Protein AF-A0A9Q9A341-F1 (afdb_monomer)

Mean predicted aligned error: 8.92 Å

Foldseek 3Di:
DVVLVVVLVVLLVVLVVVLVVLVVLLVVLVVVLVVLVVLLVVLVVLLVVLVVVLVVLVVQLVVLVVQLVVLVVQLVVLVVVPPVSVVSNVVSVVSNVVSVVSNVVSVVVNVVSVVSNVVSVVSNVVSVVSVVVSVVSVVVSVVSNVVSVVVNVVSVVVVVVVVVVVVVVVVVVVVVVVVVVVVVVVVVVVVVVVVVVVVVVVVVVVVVVVVVVVVVVVD

pLDDT: mean 94.33, std 4.33, range [57.94, 97.94]

Radius of gyration: 54.92 Å; Cα contacts (8 Å, |Δi|>4): 105; chains: 1; bounding box: 102×35×174 Å

Structure (mmCIF, N/CA/C/O backbone):
data_AF-A0A9Q9A341-F1
#
_entry.id   AF-A0A9Q9A341-F1
#
loop_
_atom_site.group_PDB
_atom_site.id
_atom_site.type_symbol
_atom_site.label_atom_id
_atom_site.label_alt_id
_atom_site.label_comp_id
_atom_site.label_asym_id
_atom_site.label_entity_id
_atom_site.label_seq_id
_atom_site.pdbx_PDB_ins_code
_atom_site.Cartn_x
_atom_site.Cartn_y
_atom_site.Cartn_z
_atom_site.occupancy
_atom_site.B_iso_or_equiv
_atom_site.auth_seq_id
_atom_site.auth_comp_id
_atom_site.auth_asym_id
_atom_site.auth_atom_id
_atom_site.pdbx_PDB_model_num
ATOM 1 N N . MET A 1 1 ? 30.251 3.817 -29.193 1.00 67.56 1 MET A N 1
ATOM 2 C CA . MET A 1 1 ? 30.118 2.361 -28.940 1.00 67.56 1 MET A CA 1
ATOM 3 C C . MET A 1 1 ? 30.370 1.994 -27.485 1.00 67.56 1 MET A C 1
ATOM 5 O O . MET A 1 1 ? 29.411 1.615 -26.833 1.00 67.56 1 MET A O 1
ATOM 9 N N . ARG A 1 2 ? 31.585 2.172 -26.931 1.00 73.94 2 ARG A N 1
ATOM 10 C CA . ARG A 1 2 ? 31.829 1.919 -25.489 1.00 73.94 2 ARG A CA 1
ATOM 11 C C . ARG A 1 2 ? 30.865 2.675 -24.574 1.00 73.94 2 ARG A C 1
ATOM 13 O O . ARG A 1 2 ? 30.338 2.079 -23.649 1.00 73.94 2 ARG A O 1
ATOM 20 N N . GLU A 1 3 ? 30.605 3.941 -24.882 1.00 83.62 3 GLU A N 1
ATOM 21 C CA . GLU A 1 3 ? 29.664 4.768 -24.124 1.00 83.62 3 GLU A CA 1
ATOM 22 C C . GLU A 1 3 ? 28.230 4.225 -24.205 1.00 83.62 3 GLU A C 1
ATOM 24 O O . GLU A 1 3 ? 27.628 3.973 -23.175 1.00 83.62 3 GLU A O 1
ATOM 29 N N . ALA A 1 4 ? 27.725 3.908 -25.403 1.00 82.06 4 ALA A N 1
ATOM 30 C CA . ALA A 1 4 ? 26.388 3.330 -25.580 1.00 82.06 4 ALA A CA 1
ATOM 31 C C . ALA A 1 4 ? 26.211 1.979 -24.859 1.00 82.06 4 ALA A C 1
ATOM 33 O O . ALA A 1 4 ? 25.197 1.766 -24.198 1.00 82.06 4 ALA A O 1
ATOM 34 N N . ALA A 1 5 ? 27.209 1.092 -24.926 1.00 82.19 5 ALA A N 1
ATOM 35 C CA . ALA A 1 5 ? 27.194 -0.178 -24.199 1.00 82.19 5 ALA A CA 1
ATOM 36 C C . ALA A 1 5 ? 27.246 0.030 -22.673 1.00 82.19 5 ALA A C 1
ATOM 38 O O . ALA A 1 5 ? 26.547 -0.656 -21.930 1.00 82.19 5 ALA A O 1
ATOM 39 N N . GLN A 1 6 ? 28.030 1.003 -22.196 1.00 88.06 6 GLN A N 1
ATOM 40 C CA . GLN A 1 6 ? 28.065 1.385 -20.781 1.00 88.06 6 GLN A CA 1
ATOM 41 C C . GLN A 1 6 ? 26.729 1.975 -20.316 1.00 88.06 6 GLN A C 1
ATOM 43 O O . GLN A 1 6 ? 26.252 1.612 -19.243 1.00 88.06 6 GLN A O 1
ATOM 48 N N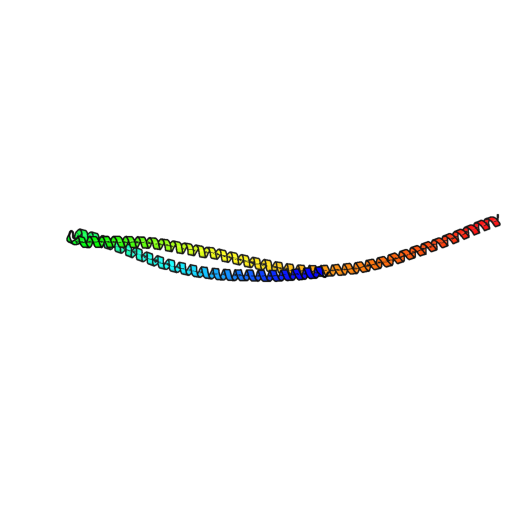 . THR A 1 7 ? 26.097 2.833 -21.120 1.00 91.38 7 THR A N 1
ATOM 49 C CA . THR A 1 7 ? 24.772 3.393 -20.829 1.00 91.38 7 THR A CA 1
ATOM 50 C C . THR A 1 7 ? 23.713 2.297 -20.772 1.00 91.38 7 THR A C 1
ATOM 52 O O . THR A 1 7 ? 22.931 2.265 -19.826 1.00 91.38 7 THR A O 1
ATOM 55 N N . ALA A 1 8 ? 23.709 1.364 -21.729 1.00 91.31 8 ALA A N 1
ATOM 56 C CA . ALA A 1 8 ? 22.780 0.236 -21.736 1.00 91.31 8 ALA A CA 1
ATOM 57 C C . ALA A 1 8 ? 22.963 -0.666 -20.506 1.00 91.31 8 ALA A C 1
ATOM 59 O O . ALA A 1 8 ? 21.988 -0.993 -19.833 1.00 91.31 8 ALA A O 1
ATOM 60 N N . ALA A 1 9 ? 24.207 -1.005 -20.154 1.00 89.19 9 ALA A N 1
ATOM 61 C CA . ALA A 1 9 ? 24.505 -1.776 -18.948 1.00 89.19 9 ALA A CA 1
ATOM 62 C C . ALA A 1 9 ? 24.079 -1.039 -17.664 1.00 89.19 9 ALA A C 1
ATOM 64 O O . ALA A 1 9 ? 23.539 -1.656 -16.746 1.00 89.19 9 ALA A O 1
ATOM 65 N N . GLY A 1 10 ? 24.280 0.282 -17.605 1.00 94.44 10 GLY A N 1
ATOM 66 C CA . GLY A 1 10 ? 23.814 1.121 -16.500 1.00 94.44 10 GLY A CA 1
ATOM 67 C C . GLY A 1 10 ? 22.288 1.147 -16.375 1.00 94.44 10 GLY A C 1
ATOM 68 O O . GLY A 1 10 ? 21.769 1.029 -15.269 1.00 94.44 10 GLY A O 1
ATOM 69 N N . LEU A 1 11 ? 21.569 1.236 -17.498 1.00 95.06 11 LEU A N 1
ATOM 70 C CA . LEU A 1 11 ? 20.105 1.182 -17.530 1.00 95.06 11 LEU A CA 1
ATOM 71 C C . LEU A 1 11 ? 19.569 -0.180 -17.086 1.00 95.06 11 LEU A C 1
ATOM 73 O O . LEU A 1 11 ? 18.627 -0.223 -16.304 1.00 95.06 11 LEU A O 1
ATOM 77 N N . ILE A 1 12 ? 20.172 -1.282 -17.541 1.00 94.00 12 ILE A N 1
ATOM 78 C CA . ILE A 1 12 ? 19.778 -2.633 -17.113 1.00 94.00 12 ILE A CA 1
ATOM 79 C C . ILE A 1 12 ? 19.947 -2.780 -15.600 1.00 94.00 12 ILE A C 1
ATOM 81 O O . ILE A 1 12 ? 19.018 -3.227 -14.933 1.00 94.00 12 ILE A O 1
ATOM 85 N N . ARG A 1 13 ? 21.074 -2.320 -15.043 1.00 95.69 13 ARG A N 1
ATOM 86 C CA . ARG A 1 13 ? 21.279 -2.322 -13.589 1.00 95.69 13 ARG A CA 1
ATOM 87 C C . ARG A 1 13 ? 20.219 -1.493 -12.864 1.00 95.69 13 ARG A C 1
ATOM 89 O O . ARG A 1 13 ? 19.635 -1.972 -11.904 1.00 95.69 13 ARG A O 1
ATOM 96 N N . ALA A 1 14 ? 19.919 -0.288 -13.346 1.00 96.12 14 ALA A N 1
ATOM 97 C CA . ALA A 1 14 ? 18.884 0.551 -12.742 1.00 96.12 14 ALA A CA 1
ATOM 98 C C . ALA A 1 14 ? 17.491 -0.110 -12.778 1.00 96.12 14 ALA A C 1
ATOM 100 O O . ALA A 1 14 ? 16.707 0.055 -11.847 1.00 96.12 14 ALA A O 1
ATOM 101 N N . ILE A 1 15 ? 17.184 -0.879 -13.829 1.00 95.75 15 ILE A N 1
ATOM 102 C CA . ILE A 1 15 ? 15.945 -1.665 -13.933 1.00 95.75 15 ILE A CA 1
ATOM 103 C C . ILE A 1 15 ? 15.936 -2.816 -12.913 1.00 95.75 15 ILE A C 1
ATOM 105 O O . ILE A 1 15 ? 14.905 -3.076 -12.297 1.00 95.75 15 ILE A O 1
ATOM 109 N N . GLU A 1 16 ? 17.060 -3.507 -12.716 1.00 94.50 16 GLU A N 1
ATOM 110 C CA . GLU A 1 16 ? 17.200 -4.563 -11.700 1.00 94.50 16 GLU A CA 1
ATOM 111 C C . GLU A 1 16 ? 17.071 -4.015 -10.271 1.00 94.50 16 GLU A C 1
ATOM 113 O O . GLU A 1 16 ? 16.356 -4.592 -9.447 1.00 94.50 16 GLU A O 1
ATOM 118 N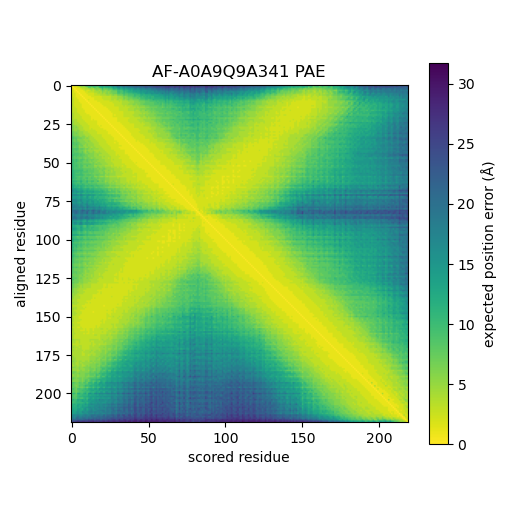 N . ASP A 1 17 ? 17.689 -2.866 -9.998 1.00 96.06 17 ASP A N 1
ATOM 119 C CA . ASP A 1 17 ? 17.570 -2.166 -8.718 1.00 96.06 17 ASP A CA 1
ATOM 120 C C . ASP A 1 17 ? 16.109 -1.751 -8.469 1.00 96.06 17 ASP A C 1
ATOM 122 O O . ASP A 1 17 ? 15.552 -2.023 -7.405 1.00 96.06 17 ASP A O 1
ATOM 126 N N . ALA A 1 18 ? 15.441 -1.177 -9.478 1.00 94.69 18 ALA A N 1
ATOM 127 C CA . ALA A 1 18 ? 14.032 -0.797 -9.389 1.00 94.69 18 ALA A CA 1
ATOM 128 C C . ALA A 1 18 ? 13.108 -2.004 -9.157 1.00 94.69 18 ALA A C 1
ATOM 130 O O . ALA A 1 18 ? 12.169 -1.911 -8.371 1.00 94.69 18 ALA A O 1
ATOM 131 N N . ARG A 1 19 ? 13.376 -3.149 -9.798 1.00 95.12 19 ARG A N 1
ATOM 132 C CA . ARG A 1 19 ? 12.640 -4.401 -9.545 1.00 95.12 19 ARG A CA 1
ATOM 133 C C . ARG A 1 19 ? 12.781 -4.853 -8.095 1.00 95.12 19 ARG A C 1
ATOM 135 O O . ARG A 1 19 ? 11.779 -5.156 -7.459 1.00 95.12 19 ARG A O 1
ATOM 142 N N . THR A 1 20 ? 14.004 -4.833 -7.572 1.00 95.62 20 THR A N 1
ATOM 143 C CA . THR A 1 20 ? 14.283 -5.208 -6.179 1.00 95.62 20 THR A CA 1
ATOM 144 C C . THR A 1 20 ? 13.542 -4.296 -5.197 1.00 95.62 20 THR A C 1
ATOM 146 O O . THR A 1 20 ? 12.963 -4.769 -4.219 1.00 95.62 20 THR A O 1
ATOM 149 N N . GLU A 1 21 ? 13.508 -2.991 -5.474 1.00 95.69 21 GLU A N 1
ATOM 150 C CA . GLU A 1 21 ? 12.786 -2.020 -4.647 1.00 95.69 21 GLU A CA 1
ATOM 151 C C . GLU A 1 21 ? 11.265 -2.245 -4.689 1.00 95.69 21 GLU A C 1
ATOM 153 O O . GLU A 1 21 ? 10.596 -2.189 -3.657 1.00 95.69 21 GLU A O 1
ATOM 158 N N . VAL A 1 22 ? 10.713 -2.565 -5.863 1.00 96.12 22 VAL A N 1
ATOM 159 C CA . VAL A 1 22 ? 9.287 -2.894 -6.033 1.00 96.12 22 VAL A CA 1
ATOM 160 C C . VAL A 1 22 ? 8.912 -4.161 -5.264 1.00 96.12 22 VAL A C 1
ATOM 162 O O . VAL A 1 22 ? 7.902 -4.164 -4.556 1.00 96.12 22 VAL A O 1
ATOM 165 N N . ASP A 1 23 ? 9.736 -5.208 -5.332 1.00 93.44 23 ASP A N 1
ATOM 166 C CA . ASP A 1 23 ? 9.519 -6.450 -4.582 1.00 93.44 23 ASP A CA 1
ATOM 167 C C . ASP A 1 23 ? 9.576 -6.203 -3.064 1.00 93.44 23 ASP A C 1
ATOM 169 O O . ASP A 1 23 ? 8.745 -6.705 -2.300 1.00 93.44 23 ASP A O 1
ATOM 173 N N . SER A 1 24 ? 10.518 -5.366 -2.617 1.00 95.62 24 SER A N 1
ATOM 174 C CA . SER A 1 24 ? 10.625 -4.928 -1.222 1.00 95.62 24 SER A CA 1
ATOM 175 C C . SER A 1 24 ? 9.374 -4.165 -0.766 1.00 95.62 24 SER A C 1
ATOM 177 O O . SER A 1 24 ? 8.808 -4.464 0.291 1.00 95.62 24 SER A O 1
ATOM 179 N N . ALA A 1 25 ? 8.882 -3.227 -1.580 1.00 93.38 25 ALA A N 1
ATOM 180 C CA . ALA A 1 25 ? 7.666 -2.469 -1.298 1.00 93.38 25 ALA A CA 1
ATOM 181 C C . ALA A 1 25 ? 6.429 -3.379 -1.200 1.00 93.38 25 ALA A C 1
ATOM 183 O O . ALA A 1 25 ? 5.641 -3.252 -0.257 1.0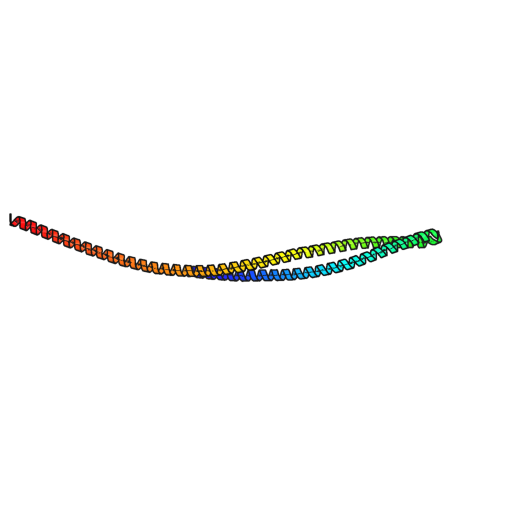0 93.38 25 ALA A O 1
ATOM 184 N N . ALA A 1 26 ? 6.290 -4.350 -2.108 1.00 93.12 26 ALA A N 1
ATOM 185 C CA . ALA A 1 26 ? 5.215 -5.339 -2.064 1.00 93.12 26 ALA A CA 1
ATOM 186 C C . ALA A 1 26 ? 5.281 -6.207 -0.791 1.00 93.12 26 ALA A C 1
ATOM 188 O O . ALA A 1 26 ? 4.261 -6.444 -0.137 1.00 93.12 26 ALA A O 1
ATOM 189 N N . ALA A 1 27 ? 6.482 -6.620 -0.374 1.00 94.31 27 ALA A N 1
ATOM 190 C CA . ALA A 1 27 ? 6.684 -7.359 0.871 1.00 94.31 27 ALA A CA 1
ATOM 191 C C . ALA A 1 27 ? 6.349 -6.520 2.120 1.00 94.31 27 ALA A C 1
ATOM 193 O O . ALA A 1 27 ? 5.773 -7.032 3.086 1.00 94.31 27 ALA A O 1
ATOM 194 N N . ILE A 1 28 ? 6.672 -5.222 2.122 1.00 94.56 28 ILE A N 1
ATOM 195 C CA . ILE A 1 28 ? 6.263 -4.292 3.186 1.00 94.56 28 ILE A CA 1
ATOM 196 C C . ILE A 1 28 ? 4.734 -4.202 3.258 1.00 94.56 28 ILE A C 1
ATOM 198 O O . ILE A 1 28 ? 4.182 -4.320 4.354 1.00 94.56 28 ILE A O 1
ATOM 202 N N . ALA A 1 29 ? 4.056 -4.057 2.118 1.00 93.19 29 ALA A N 1
ATOM 203 C CA . ALA A 1 29 ? 2.598 -3.980 2.053 1.00 93.19 29 ALA A CA 1
ATOM 204 C C . ALA A 1 29 ? 1.924 -5.263 2.577 1.00 93.19 29 ALA A C 1
ATOM 206 O O . ALA A 1 29 ? 0.985 -5.189 3.370 1.00 93.19 29 ALA A O 1
ATOM 207 N N . LEU A 1 30 ? 2.461 -6.440 2.239 1.00 92.12 30 LEU A N 1
ATOM 208 C CA . LEU A 1 30 ? 2.006 -7.729 2.779 1.00 92.12 30 LEU A CA 1
ATOM 209 C C . LEU A 1 30 ? 2.128 -7.805 4.306 1.00 92.12 30 LEU A C 1
ATOM 211 O O . LEU A 1 30 ? 1.191 -8.224 4.985 1.00 92.12 30 LEU A O 1
ATOM 215 N N . ARG A 1 31 ? 3.257 -7.362 4.873 1.00 94.44 31 ARG A N 1
ATOM 216 C CA . ARG A 1 31 ? 3.419 -7.303 6.337 1.00 94.44 31 ARG A CA 1
ATOM 217 C C . ARG A 1 31 ? 2.432 -6.330 6.981 1.00 94.44 31 ARG A C 1
ATOM 219 O O . ARG A 1 31 ? 1.884 -6.640 8.035 1.00 94.44 31 ARG A O 1
ATOM 226 N N . ALA A 1 32 ? 2.184 -5.182 6.348 1.00 91.19 32 ALA A N 1
ATOM 227 C CA . ALA A 1 32 ? 1.199 -4.214 6.823 1.00 91.19 32 ALA A CA 1
ATOM 228 C C . ALA A 1 32 ? -0.222 -4.802 6.834 1.00 91.19 32 ALA A C 1
ATOM 230 O O . ALA A 1 32 ? -0.939 -4.621 7.816 1.00 91.19 32 ALA A O 1
ATOM 231 N N . SER A 1 33 ? -0.598 -5.569 5.805 1.00 93.06 33 SER A N 1
ATOM 232 C CA . SER A 1 33 ? -1.864 -6.315 5.784 1.00 93.06 33 SER A CA 1
ATOM 233 C C . SER A 1 33 ? -1.938 -7.353 6.907 1.00 93.06 33 SER A C 1
ATOM 235 O O . SER A 1 33 ? -2.956 -7.428 7.590 1.00 93.06 33 SER A O 1
ATOM 237 N N . GLY A 1 34 ? -0.849 -8.079 7.187 1.00 93.56 34 GLY A N 1
ATOM 238 C CA . GLY A 1 34 ? -0.782 -8.983 8.341 1.00 93.56 34 GLY A CA 1
ATOM 239 C C . GLY A 1 34 ? -1.063 -8.268 9.669 1.00 93.56 34 GLY A C 1
ATOM 240 O O . GLY A 1 34 ?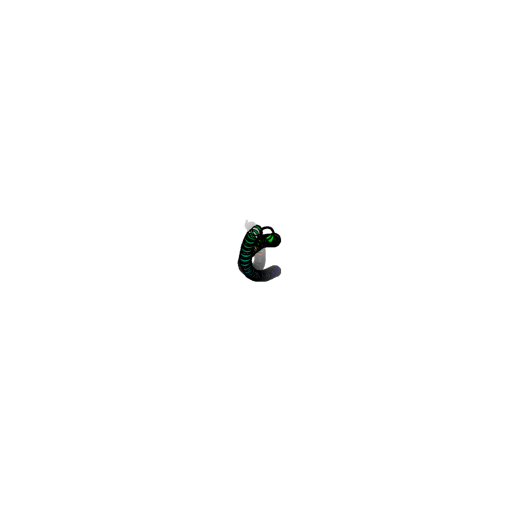 -1.930 -8.692 10.433 1.00 93.56 34 GLY A O 1
ATOM 241 N N . HIS A 1 35 ? -0.405 -7.130 9.914 1.00 92.94 35 HIS A N 1
ATOM 242 C CA . HIS A 1 35 ? -0.658 -6.316 11.109 1.00 92.94 35 HIS A CA 1
ATOM 243 C C . HIS A 1 35 ? -2.093 -5.765 11.165 1.00 92.94 35 HIS A C 1
ATOM 245 O O . HIS A 1 35 ? -2.683 -5.699 12.245 1.00 92.94 35 HIS A O 1
ATOM 251 N N . ALA A 1 36 ? -2.673 -5.384 10.022 1.00 93.19 36 ALA A N 1
ATOM 252 C CA . ALA A 1 36 ? -4.069 -4.961 9.949 1.00 93.19 36 ALA A CA 1
ATOM 253 C C . ALA A 1 36 ? -5.017 -6.111 10.330 1.00 93.19 36 ALA A C 1
ATOM 255 O O . ALA A 1 36 ? -5.916 -5.919 11.149 1.00 93.19 36 ALA A O 1
ATOM 256 N N . GLY A 1 37 ? -4.768 -7.325 9.834 1.00 92.81 37 GLY A N 1
ATOM 257 C CA . GLY A 1 37 ? -5.531 -8.513 10.213 1.00 92.81 37 GLY A CA 1
ATOM 258 C C . GLY A 1 37 ? -5.453 -8.813 11.714 1.00 92.81 37 GLY A C 1
ATOM 259 O O . GLY A 1 37 ? -6.460 -9.152 12.335 1.00 92.81 37 GLY A O 1
ATOM 260 N N . ASP A 1 38 ? -4.283 -8.649 12.333 1.00 94.62 38 ASP A N 1
ATOM 261 C CA . ASP A 1 38 ? -4.109 -8.820 13.782 1.00 94.62 38 ASP A CA 1
ATOM 262 C C . ASP A 1 38 ? -4.912 -7.783 14.583 1.00 94.62 38 ASP A C 1
ATOM 264 O O . ASP A 1 38 ? -5.573 -8.122 15.569 1.00 94.62 38 ASP A O 1
ATOM 268 N N . ALA A 1 39 ? -4.913 -6.529 14.128 1.00 93.00 39 ALA A N 1
ATOM 269 C CA . ALA A 1 39 ? -5.683 -5.451 14.739 1.00 93.00 39 ALA A CA 1
ATOM 270 C C . ALA A 1 39 ? -7.206 -5.638 14.585 1.00 93.00 39 ALA A C 1
ATOM 272 O O . ALA A 1 39 ? -7.949 -5.286 15.506 1.00 93.00 39 ALA A O 1
ATOM 273 N N . VAL A 1 40 ? -7.679 -6.234 13.482 1.00 94.31 40 VAL A N 1
ATOM 274 C CA . VAL A 1 40 ? -9.095 -6.621 13.327 1.00 94.31 40 VAL A CA 1
ATOM 275 C C . VAL A 1 40 ? -9.471 -7.672 14.366 1.00 94.31 40 VAL A C 1
ATOM 277 O O . VAL A 1 40 ? -10.418 -7.453 15.116 1.00 94.31 40 VAL A O 1
ATOM 280 N N . ARG A 1 41 ? -8.687 -8.749 14.508 1.00 94.94 41 ARG A N 1
ATOM 281 C CA . ARG A 1 41 ? -8.972 -9.802 15.503 1.00 94.94 41 ARG A CA 1
ATOM 282 C C . ARG A 1 41 ? -8.978 -9.266 16.935 1.00 94.94 41 ARG A C 1
ATOM 284 O O . ARG A 1 41 ? -9.839 -9.622 17.733 1.00 94.94 41 ARG A O 1
ATOM 291 N N . ALA A 1 42 ? -8.041 -8.377 17.267 1.00 95.25 42 ALA A N 1
ATOM 292 C CA . ALA A 1 42 ? -8.026 -7.713 18.571 1.00 95.25 42 ALA A CA 1
ATOM 293 C C . ALA A 1 42 ? -9.267 -6.825 18.787 1.00 95.25 42 ALA A C 1
ATOM 295 O O . ALA A 1 42 ? -9.814 -6.778 19.889 1.00 95.25 42 ALA A O 1
ATOM 296 N N . SER A 1 43 ? -9.727 -6.146 17.734 1.00 95.62 43 SER A N 1
ATOM 297 C CA . SER A 1 43 ? -10.938 -5.323 17.763 1.00 95.62 43 SER A CA 1
ATOM 298 C C . SER A 1 43 ? -12.196 -6.175 17.959 1.00 95.62 43 SER A C 1
ATOM 300 O O . SER A 1 43 ? -13.045 -5.825 18.774 1.00 95.62 43 SER A O 1
ATOM 302 N N . GLU A 1 44 ? -12.306 -7.318 17.284 1.00 93.12 44 GLU A N 1
ATOM 303 C CA . GLU A 1 44 ? -13.413 -8.268 17.462 1.00 93.12 44 GLU A CA 1
ATOM 304 C C . GLU A 1 44 ? -13.492 -8.778 18.907 1.00 93.12 44 GLU A C 1
ATOM 306 O O . GLU A 1 44 ? -14.540 -8.660 19.539 1.00 93.12 44 GLU A O 1
ATOM 311 N N . LEU A 1 45 ? -12.365 -9.211 19.483 1.00 95.50 45 LEU A N 1
ATOM 312 C CA . LEU A 1 45 ? -12.297 -9.622 20.892 1.00 95.50 45 LEU A CA 1
ATOM 313 C C . LEU A 1 45 ? -12.723 -8.501 21.853 1.00 95.50 45 LEU A C 1
ATOM 315 O O . LEU A 1 45 ? -13.430 -8.742 22.833 1.00 95.50 45 LEU A O 1
ATOM 319 N N . LEU A 1 46 ? -12.315 -7.258 21.579 1.00 95.81 46 LEU A N 1
ATOM 320 C CA . LEU A 1 46 ? -12.734 -6.104 22.374 1.00 95.81 46 LEU A CA 1
ATOM 321 C C . LEU A 1 46 ? -14.243 -5.841 22.244 1.00 95.81 46 LEU A C 1
ATOM 323 O O . LEU A 1 46 ? -14.879 -5.476 23.235 1.00 95.81 46 LEU A O 1
ATOM 327 N N . SER A 1 47 ? -14.815 -6.038 21.052 1.00 95.00 47 SER A N 1
ATOM 328 C CA . SER A 1 47 ? -16.261 -5.961 20.805 1.00 95.00 47 SER A CA 1
ATOM 329 C C . SER A 1 47 ? -17.019 -6.965 21.677 1.00 95.00 47 SER A C 1
ATOM 331 O O . SER A 1 47 ? -17.949 -6.585 22.392 1.00 95.00 47 SER A O 1
ATOM 333 N N . ASP A 1 48 ? -16.561 -8.219 21.699 1.00 95.12 48 ASP A N 1
ATOM 334 C CA . ASP A 1 48 ? -17.174 -9.299 22.477 1.00 95.12 48 ASP A CA 1
ATOM 335 C C . ASP A 1 48 ? -17.111 -9.012 23.983 1.00 95.12 48 ASP A C 1
ATOM 337 O O . ASP A 1 48 ? -18.102 -9.145 24.710 1.00 95.12 48 ASP A O 1
ATOM 341 N N . HIS A 1 49 ? -15.957 -8.545 24.471 1.00 96.12 49 HIS A N 1
ATOM 342 C CA . HIS A 1 49 ? -15.800 -8.128 25.864 1.00 96.12 49 HIS A CA 1
ATOM 343 C C . HIS A 1 49 ? -16.709 -6.951 26.223 1.00 96.12 49 HIS A C 1
ATOM 345 O O . HIS A 1 49 ? -17.342 -6.967 27.281 1.00 96.12 49 HIS A O 1
ATOM 351 N N . ALA A 1 50 ? -16.823 -5.952 25.346 1.00 96.25 50 ALA A N 1
ATOM 352 C CA . ALA A 1 50 ? -17.718 -4.820 25.549 1.00 96.25 50 ALA A CA 1
ATOM 353 C C . ALA A 1 50 ? -19.186 -5.269 25.643 1.00 96.25 50 ALA A C 1
ATOM 355 O O . ALA A 1 50 ? -19.907 -4.809 26.527 1.00 96.25 50 ALA A O 1
ATOM 356 N N . GLN A 1 51 ? -19.615 -6.208 24.796 1.00 94.50 51 GLN A N 1
ATOM 357 C CA . GLN A 1 51 ? -20.967 -6.770 24.832 1.00 94.50 51 GLN A CA 1
ATOM 358 C C . GLN A 1 51 ? -21.227 -7.589 26.109 1.00 94.50 51 GLN A C 1
ATOM 360 O O . GLN A 1 51 ? -22.303 -7.499 26.708 1.00 94.50 51 GLN A O 1
ATOM 365 N N . SER A 1 52 ? -20.230 -8.336 26.593 1.00 96.56 52 SER A N 1
ATOM 366 C CA . SER A 1 52 ? -20.324 -9.020 27.888 1.00 96.56 52 SER A CA 1
ATOM 367 C C . SER A 1 52 ? -20.466 -8.032 29.050 1.00 96.56 52 SER A C 1
ATOM 369 O O . SER A 1 52 ? -21.244 -8.285 29.972 1.00 96.56 52 SER A O 1
ATOM 371 N N . ILE A 1 53 ? -19.737 -6.911 29.027 1.00 96.62 53 ILE A N 1
ATOM 372 C CA . ILE A 1 53 ? -19.859 -5.867 30.053 1.00 96.62 53 ILE A CA 1
ATOM 373 C C . ILE A 1 53 ? -21.247 -5.223 29.992 1.00 96.62 53 ILE A C 1
ATOM 375 O O . ILE A 1 53 ? -21.864 -5.020 31.033 1.00 96.62 53 ILE A O 1
ATOM 379 N N . GLU A 1 54 ? -21.774 -4.952 28.799 1.00 96.06 54 GLU A N 1
ATOM 380 C CA . GLU A 1 54 ? -23.113 -4.384 28.614 1.00 96.06 54 GLU A CA 1
ATOM 381 C C . GLU A 1 54 ? -24.211 -5.255 29.252 1.00 96.06 54 GLU A C 1
ATOM 383 O O . GLU A 1 54 ? -25.076 -4.741 29.965 1.00 96.06 54 GLU A O 1
ATOM 388 N N . SER A 1 55 ? -24.119 -6.582 29.103 1.00 95.62 55 SER A N 1
ATOM 389 C CA . SER A 1 55 ? -25.012 -7.538 29.779 1.00 95.62 55 SER A CA 1
ATOM 390 C C . SER A 1 55 ? -24.939 -7.430 31.312 1.00 9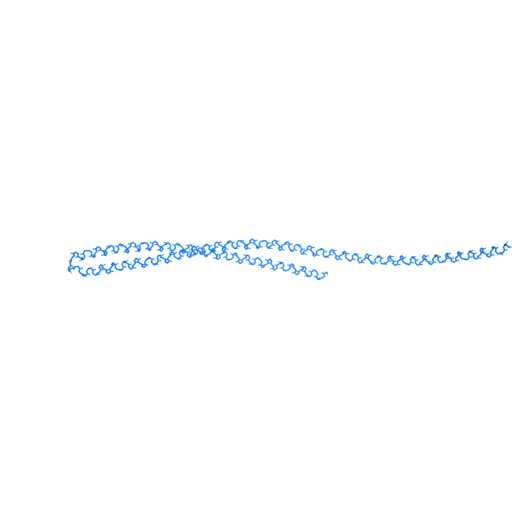5.62 55 SER A C 1
ATOM 392 O O . SER A 1 55 ? -25.966 -7.373 31.996 1.00 95.62 55 SER A O 1
ATOM 394 N N . ILE A 1 56 ? -23.725 -7.316 31.864 1.00 97.12 56 ILE A N 1
ATOM 395 C CA . ILE A 1 56 ? -23.502 -7.149 33.310 1.00 97.12 56 ILE A CA 1
ATOM 396 C C . ILE A 1 56 ? -24.083 -5.819 33.803 1.00 97.12 56 ILE A C 1
ATOM 398 O O . ILE A 1 56 ? -24.741 -5.785 34.844 1.00 97.12 56 ILE A O 1
ATOM 402 N N . LEU A 1 57 ? -23.890 -4.727 33.061 1.00 97.31 57 LEU A N 1
ATOM 403 C CA . LEU A 1 57 ? -24.460 -3.421 33.403 1.00 97.31 57 LEU A CA 1
ATOM 404 C C . LEU A 1 57 ? -25.992 -3.464 33.404 1.00 97.31 57 LEU A C 1
ATOM 406 O O . LEU A 1 57 ? -26.614 -2.903 34.305 1.00 97.31 57 LEU A O 1
ATOM 410 N N . GLY A 1 58 ? -26.605 -4.186 32.461 1.00 95.75 58 GLY A N 1
ATOM 411 C CA . GLY A 1 58 ? -28.049 -4.433 32.452 1.00 95.75 58 GLY A CA 1
ATOM 412 C C . GLY A 1 58 ? -28.539 -5.110 33.737 1.00 95.75 58 GLY A C 1
ATOM 413 O O . GLY A 1 58 ? -29.515 -4.659 34.344 1.00 95.75 58 GLY A O 1
ATOM 414 N N . LEU A 1 59 ? -27.822 -6.136 34.207 1.00 97.75 59 LEU A N 1
ATOM 415 C CA . LEU A 1 59 ? -28.118 -6.810 35.474 1.00 97.75 59 LEU A CA 1
ATOM 416 C C . LEU A 1 59 ? -27.949 -5.873 36.680 1.00 97.75 59 LEU A C 1
ATOM 418 O O . LEU A 1 59 ? -28.830 -5.816 37.538 1.00 97.75 59 LEU A O 1
ATOM 422 N N . ILE A 1 60 ? -26.856 -5.108 36.745 1.00 97.56 60 ILE A N 1
ATOM 423 C CA . ILE A 1 60 ? -26.613 -4.144 37.832 1.00 97.56 60 ILE A CA 1
ATOM 424 C C . ILE A 1 60 ? -27.727 -3.094 37.871 1.00 97.56 60 ILE A C 1
ATOM 426 O O . ILE A 1 60 ? -28.238 -2.773 38.946 1.00 97.56 60 ILE A O 1
ATOM 430 N N . ARG A 1 61 ? -28.161 -2.601 36.706 1.00 96.31 61 ARG A N 1
ATOM 431 C CA . ARG A 1 61 ? -29.263 -1.640 36.597 1.00 96.31 61 ARG A CA 1
ATOM 432 C C . ARG A 1 61 ? -30.576 -2.228 37.113 1.00 96.31 61 ARG A C 1
ATOM 434 O O . ARG A 1 61 ? -31.295 -1.549 37.846 1.00 96.31 61 ARG A O 1
ATOM 441 N N . ALA A 1 62 ? -30.864 -3.491 36.793 1.00 97.06 62 ALA A N 1
ATOM 442 C CA . ALA A 1 62 ? -32.027 -4.203 37.321 1.00 97.06 62 ALA A CA 1
ATOM 443 C C . ALA A 1 62 ? -31.958 -4.364 38.852 1.00 97.06 62 ALA A C 1
ATOM 445 O O . ALA A 1 62 ? -32.936 -4.068 39.542 1.00 97.06 62 ALA A O 1
ATOM 446 N N . ILE A 1 63 ? -30.794 -4.740 39.397 1.00 97.62 63 ILE A N 1
ATOM 447 C CA . ILE A 1 63 ? -30.566 -4.862 40.847 1.00 97.62 63 ILE A CA 1
ATOM 448 C C . ILE A 1 63 ? -30.744 -3.508 41.545 1.00 97.62 63 ILE A C 1
ATOM 450 O O . ILE A 1 63 ? -31.412 -3.433 42.578 1.00 97.62 63 ILE A O 1
ATOM 454 N N . ALA A 1 64 ? -30.195 -2.427 40.986 1.00 97.56 64 ALA A N 1
ATOM 455 C CA . ALA A 1 64 ? -30.354 -1.077 41.520 1.00 97.56 64 ALA A CA 1
ATOM 456 C C . ALA A 1 64 ? -31.831 -0.646 41.516 1.00 97.56 64 ALA A C 1
ATOM 458 O O . ALA A 1 64 ? -32.329 -0.142 42.523 1.00 97.56 64 ALA A O 1
ATOM 459 N N . GLY A 1 65 ? -32.563 -0.919 40.431 1.00 97.19 65 GLY A N 1
ATOM 460 C CA . GLY A 1 65 ? -34.004 -0.672 40.345 1.00 97.19 65 GLY A CA 1
ATOM 461 C C . GLY A 1 65 ? -34.804 -1.442 41.402 1.00 97.19 65 GLY A C 1
ATOM 462 O O . GLY A 1 65 ? -35.633 -0.855 42.100 1.00 97.19 65 GLY A O 1
ATOM 463 N N . GLN A 1 66 ? -34.515 -2.732 41.581 1.00 97.94 66 GLN A N 1
ATOM 464 C CA . GLN A 1 66 ? -35.166 -3.570 42.590 1.00 97.94 66 GLN A CA 1
ATOM 465 C C . GLN A 1 66 ? -34.827 -3.121 44.018 1.00 97.94 66 GLN A C 1
ATOM 467 O O . GLN A 1 66 ? -35.710 -3.059 44.872 1.00 97.94 66 GLN A O 1
ATOM 472 N N . THR A 1 67 ? -33.574 -2.742 44.272 1.00 97.56 67 THR A N 1
ATOM 473 C CA . THR A 1 67 ? -33.119 -2.210 45.566 1.00 97.56 67 THR A CA 1
ATOM 474 C C . THR A 1 67 ? -33.810 -0.887 45.888 1.00 97.56 67 THR A C 1
ATOM 476 O O . THR A 1 67 ? -34.273 -0.690 47.008 1.00 97.56 67 THR A O 1
ATOM 479 N N . ASN A 1 68 ? -33.958 -0.003 44.899 1.00 96.00 68 ASN A N 1
ATOM 480 C CA . ASN A 1 68 ? -34.687 1.256 45.045 1.00 96.00 68 ASN A CA 1
ATOM 481 C C . ASN A 1 68 ? -36.175 1.020 45.368 1.00 96.00 68 ASN A C 1
ATOM 483 O O . ASN A 1 68 ? -36.742 1.726 46.201 1.00 96.00 68 ASN A O 1
ATOM 487 N N . LEU A 1 69 ? -36.799 0.006 44.757 1.00 97.00 69 LEU A N 1
ATOM 488 C CA . LEU A 1 69 ? -38.186 -0.381 45.039 1.00 97.00 69 LEU A CA 1
ATOM 489 C C . LEU A 1 69 ? -38.327 -0.973 46.454 1.00 97.00 69 LEU A C 1
ATOM 491 O O . LEU A 1 69 ? -39.216 -0.577 47.204 1.00 97.00 69 LEU A O 1
ATOM 495 N N . LEU A 1 70 ? -37.410 -1.855 46.864 1.00 96.88 70 LEU A N 1
ATOM 496 C CA . LEU A 1 70 ? -37.360 -2.397 48.227 1.00 96.88 70 LEU A CA 1
ATOM 497 C C . LEU A 1 70 ? -37.178 -1.292 49.275 1.00 96.88 70 LEU A C 1
ATOM 499 O O . LEU A 1 70 ? -37.888 -1.276 50.280 1.00 96.88 70 LEU A O 1
ATOM 503 N N . ALA A 1 71 ? -36.274 -0.346 49.020 1.00 97.19 71 ALA A N 1
ATOM 504 C CA . ALA A 1 71 ? -36.042 0.803 49.883 1.00 97.19 71 ALA A CA 1
ATOM 505 C C . ALA A 1 71 ? -37.290 1.685 49.999 1.00 97.19 71 ALA A C 1
ATOM 507 O O . ALA A 1 71 ? -37.654 2.088 51.099 1.00 97.19 71 ALA A O 1
ATOM 508 N N . LEU A 1 72 ? -37.996 1.921 48.889 1.00 94.69 72 LEU A N 1
ATOM 509 C CA . LEU A 1 72 ? -39.262 2.651 48.890 1.00 94.69 72 LEU A CA 1
ATOM 510 C C . LEU A 1 72 ? -40.325 1.954 49.753 1.00 94.69 72 LEU A C 1
ATOM 512 O O . LEU A 1 72 ? -40.965 2.613 50.571 1.00 94.69 72 LEU A O 1
ATOM 516 N N . ASN A 1 73 ? -40.482 0.635 49.612 1.00 96.12 73 ASN A N 1
ATOM 517 C CA . ASN A 1 73 ? -41.407 -0.142 50.442 1.00 96.12 73 ASN A CA 1
ATOM 518 C C . ASN A 1 73 ? -41.032 -0.058 51.930 1.00 96.12 73 ASN A C 1
ATOM 520 O O . ASN A 1 73 ? -41.906 0.130 52.774 1.00 96.12 73 ASN A O 1
ATOM 524 N N . ALA A 1 74 ? -39.737 -0.124 52.254 1.00 95.50 74 ALA A N 1
ATOM 525 C CA . ALA A 1 74 ? -39.250 0.039 53.621 1.00 95.50 74 ALA A CA 1
ATOM 526 C C . ALA A 1 74 ? -39.519 1.449 54.174 1.00 95.50 74 ALA A C 1
ATOM 528 O O . ALA A 1 74 ? -39.901 1.582 55.334 1.00 95.50 74 ALA A O 1
ATOM 529 N N . THR A 1 75 ? -39.387 2.503 53.358 1.00 94.25 75 THR A N 1
ATOM 530 C CA . THR A 1 75 ? -39.758 3.873 53.750 1.00 94.25 75 THR A CA 1
ATOM 531 C C . THR A 1 75 ? -41.252 3.982 54.068 1.00 94.25 75 THR A C 1
ATOM 533 O O . THR A 1 75 ? -41.617 4.630 55.048 1.00 94.25 75 THR A O 1
ATOM 536 N N . ILE A 1 76 ? -42.116 3.338 53.272 1.00 93.12 76 ILE A N 1
ATOM 537 C CA . ILE A 1 76 ? -43.570 3.313 53.502 1.00 93.12 76 ILE A CA 1
ATOM 538 C C . ILE A 1 76 ? -43.890 2.611 54.828 1.00 93.12 76 ILE A C 1
ATOM 540 O O . ILE A 1 76 ? -44.639 3.152 55.642 1.00 93.12 76 ILE A O 1
ATOM 544 N N . GLU A 1 77 ? -43.294 1.446 55.080 1.00 95.69 77 GLU A N 1
ATOM 545 C CA . GLU A 1 77 ? -43.561 0.688 56.307 1.00 95.69 77 GLU A CA 1
ATOM 546 C C . GLU A 1 77 ? -42.991 1.390 57.553 1.00 95.69 77 GLU A C 1
ATOM 548 O O . GLU A 1 77 ? -43.637 1.432 58.599 1.00 95.69 77 GLU A O 1
ATOM 553 N N . ALA A 1 78 ? -41.830 2.041 57.430 1.00 95.00 78 ALA A N 1
ATOM 554 C CA . ALA A 1 78 ? -41.260 2.863 58.494 1.00 95.00 78 ALA A CA 1
ATOM 555 C C . ALA A 1 78 ? -42.160 4.059 58.849 1.00 95.00 78 ALA A C 1
ATOM 557 O O . ALA A 1 78 ? -42.337 4.360 60.029 1.00 95.00 78 ALA A O 1
ATOM 558 N N . ALA A 1 79 ? -42.775 4.708 57.853 1.00 92.50 79 ALA A N 1
ATOM 559 C CA . ALA A 1 79 ? -43.758 5.766 58.090 1.00 92.50 79 ALA A CA 1
ATOM 560 C C . ALA A 1 79 ? -45.017 5.227 58.791 1.00 92.50 79 ALA A C 1
ATOM 562 O O . ALA A 1 79 ? -45.575 5.888 59.668 1.00 92.50 79 ALA A O 1
ATOM 563 N N . ARG A 1 80 ? -45.438 4.004 58.451 1.00 94.06 80 ARG A N 1
ATOM 564 C CA . ARG A 1 80 ? -46.594 3.331 59.057 1.00 94.06 80 ARG A CA 1
ATOM 565 C C . ARG A 1 80 ? -46.375 2.972 60.530 1.00 94.06 80 ARG A C 1
ATOM 567 O O . ARG A 1 80 ? -47.320 3.029 61.311 1.00 94.06 80 ARG A O 1
ATOM 574 N N . ALA A 1 81 ? -45.139 2.655 60.914 1.00 93.75 81 ALA A N 1
ATOM 575 C CA . ALA A 1 81 ? -44.746 2.383 62.298 1.00 93.75 81 ALA A CA 1
ATOM 576 C C . ALA A 1 81 ? -44.636 3.646 63.184 1.00 93.75 81 ALA A C 1
ATOM 578 O O . ALA A 1 81 ? -44.393 3.531 64.388 1.00 93.75 81 ALA A O 1
ATOM 579 N N . GLY A 1 82 ? -44.809 4.850 62.621 1.00 91.50 82 GLY A N 1
ATOM 580 C CA . GLY A 1 82 ? -44.765 6.110 63.365 1.00 91.50 82 GLY A CA 1
ATOM 581 C C . GLY A 1 82 ? -43.405 6.362 64.025 1.00 91.50 82 GLY A C 1
ATOM 582 O O . GLY A 1 82 ? -42.355 6.184 63.407 1.00 91.50 82 GLY A O 1
ATOM 583 N N . ASP A 1 83 ? -43.403 6.765 65.299 1.00 91.38 83 ASP A N 1
ATOM 584 C CA . ASP A 1 83 ? -42.165 7.096 66.022 1.00 91.38 83 ASP A CA 1
ATOM 585 C C . ASP A 1 83 ? -41.211 5.903 66.189 1.00 91.38 83 ASP A C 1
ATOM 587 O O . ASP A 1 83 ? -39.993 6.088 66.171 1.00 91.38 83 ASP A O 1
ATOM 591 N N . ALA A 1 84 ? -41.735 4.674 66.264 1.00 89.75 84 ALA A N 1
ATOM 592 C CA . ALA A 1 84 ? -40.918 3.462 66.352 1.00 89.75 84 ALA A CA 1
ATOM 593 C C . ALA A 1 84 ? -40.131 3.175 65.056 1.00 89.75 84 ALA A C 1
ATOM 595 O O . ALA A 1 84 ? -39.105 2.497 65.090 1.00 89.75 84 ALA A O 1
ATOM 596 N N . GLY A 1 85 ? -40.582 3.711 63.914 1.00 92.69 85 GLY A N 1
ATOM 597 C CA . GLY A 1 85 ? -39.978 3.503 62.596 1.00 92.69 85 GLY A CA 1
ATOM 598 C C . GLY A 1 85 ? -38.907 4.523 62.200 1.00 92.69 85 GLY A C 1
ATOM 599 O O . GLY A 1 85 ? -38.273 4.354 61.160 1.00 92.69 85 GLY A O 1
ATOM 600 N N . ARG A 1 86 ? -38.656 5.570 63.002 1.00 91.38 86 ARG A N 1
ATOM 601 C CA . ARG A 1 86 ? -37.754 6.683 62.632 1.00 91.38 86 ARG A CA 1
ATOM 602 C C . ARG A 1 86 ? -36.344 6.240 62.228 1.00 91.38 86 ARG A C 1
ATOM 604 O O . ARG A 1 86 ? -35.829 6.720 61.223 1.00 91.38 86 ARG A O 1
ATOM 611 N N . GLY A 1 87 ? -35.735 5.313 62.971 1.00 92.31 87 GLY A N 1
ATOM 612 C CA . GLY A 1 87 ? -34.408 4.779 62.634 1.00 92.31 87 GLY A CA 1
ATOM 613 C C . GLY A 1 87 ? -34.407 3.990 61.320 1.00 92.31 87 GLY A C 1
ATOM 614 O O . GLY A 1 87 ? -33.522 4.171 60.485 1.00 92.31 87 GLY A O 1
ATOM 615 N N . PHE A 1 88 ? -35.448 3.184 61.091 1.00 94.00 88 PHE A N 1
ATOM 616 C CA . PHE A 1 88 ? -35.638 2.439 59.843 1.00 94.00 88 PHE A CA 1
ATOM 617 C C . PHE A 1 88 ? -35.873 3.359 58.640 1.00 94.00 88 PHE A C 1
ATOM 619 O O . PHE A 1 88 ? -35.362 3.082 57.558 1.00 94.00 88 PHE A O 1
ATOM 626 N N . ALA A 1 89 ? -36.589 4.472 58.823 1.00 94.44 89 ALA A N 1
ATOM 627 C CA . ALA A 1 89 ? -36.837 5.445 57.763 1.00 94.44 89 ALA A CA 1
ATOM 628 C C . ALA A 1 89 ? -35.535 6.072 57.236 1.00 94.44 89 ALA A C 1
ATOM 630 O O . ALA A 1 89 ? -35.382 6.229 56.024 1.00 94.44 89 ALA A O 1
ATOM 631 N N . VAL A 1 90 ? -34.581 6.381 58.126 1.00 95.38 90 VAL A N 1
ATOM 632 C CA . VAL A 1 90 ? -33.263 6.919 57.742 1.00 95.38 90 VAL A CA 1
ATOM 633 C C . VAL A 1 90 ? -32.480 5.895 56.924 1.00 95.38 90 VAL A C 1
ATOM 635 O O . VAL A 1 90 ? -31.989 6.223 55.846 1.00 95.38 90 VAL A O 1
ATOM 638 N N . VAL A 1 91 ? -32.421 4.642 57.386 1.00 96.62 91 VAL A N 1
ATOM 639 C CA . VAL A 1 91 ? -31.728 3.565 56.661 1.00 96.62 91 VAL A CA 1
ATOM 640 C C . VAL A 1 91 ? -32.363 3.329 55.291 1.00 96.62 91 VAL A C 1
ATOM 642 O O . VAL A 1 91 ? -31.652 3.243 54.295 1.00 96.62 91 VAL A O 1
ATOM 645 N N . ALA A 1 92 ? -33.695 3.279 55.208 1.00 96.88 92 ALA A N 1
ATOM 646 C CA . ALA A 1 92 ? -34.401 3.098 53.943 1.00 96.88 92 ALA A CA 1
ATOM 647 C C . ALA A 1 92 ? -34.093 4.227 52.943 1.00 96.88 92 ALA A C 1
ATOM 649 O O . ALA A 1 92 ? -33.855 3.961 51.765 1.00 96.88 92 ALA A O 1
ATOM 650 N N . GLN A 1 93 ? -34.030 5.479 53.406 1.00 95.88 93 GLN A N 1
ATOM 651 C CA . GLN A 1 93 ? -33.682 6.615 52.553 1.00 95.88 93 GLN A CA 1
ATOM 652 C C . GLN A 1 93 ? -32.222 6.561 52.075 1.00 95.88 93 GLN A C 1
ATOM 654 O O . GLN A 1 93 ? -31.955 6.868 50.911 1.00 95.88 93 GLN A O 1
ATOM 659 N N . GLU A 1 94 ? -31.294 6.123 52.927 1.00 97.38 94 GLU A N 1
ATOM 660 C CA . GLU A 1 94 ? -29.888 5.940 52.552 1.00 97.38 94 GLU A CA 1
ATOM 661 C C . GLU A 1 94 ? -29.740 4.840 51.490 1.00 97.38 94 GLU A C 1
ATOM 663 O O . GLU A 1 94 ? -29.132 5.065 50.445 1.00 97.38 94 GLU A O 1
ATOM 668 N N . VAL A 1 95 ? -30.401 3.689 51.675 1.00 97.75 95 VAL A N 1
ATOM 669 C CA . VAL A 1 95 ? -30.424 2.600 50.678 1.00 97.75 95 VAL A CA 1
ATOM 670 C C . VAL A 1 95 ? -31.012 3.086 49.351 1.00 97.75 95 VAL A C 1
ATOM 672 O O . VAL A 1 95 ? -30.468 2.792 48.285 1.00 97.75 95 VAL A O 1
ATOM 675 N N . LYS A 1 96 ? -32.092 3.876 49.395 1.00 96.56 96 LYS A N 1
ATOM 676 C CA . LYS A 1 96 ? -32.691 4.488 48.203 1.00 96.56 96 LYS A CA 1
ATOM 677 C C . LYS A 1 96 ? -31.705 5.423 47.492 1.00 96.56 96 LYS A C 1
ATOM 679 O O . LYS A 1 96 ? -31.608 5.407 46.265 1.00 96.56 96 LYS A O 1
ATOM 684 N N . SER A 1 97 ? -30.969 6.242 48.242 1.00 97.56 97 SER A N 1
ATOM 685 C CA . SER A 1 97 ? -29.944 7.141 47.700 1.00 97.56 97 SER A CA 1
ATOM 686 C C . SER A 1 97 ? -28.820 6.359 47.013 1.00 97.56 97 SER A C 1
ATOM 688 O O . SER A 1 97 ? -28.509 6.639 45.851 1.00 97.56 97 SER A O 1
ATOM 690 N N . LEU A 1 98 ? -28.287 5.328 47.681 1.00 97.44 98 LEU A N 1
ATOM 691 C CA . LEU A 1 98 ? -27.254 4.442 47.138 1.00 97.44 98 LEU A CA 1
ATOM 692 C C . LEU A 1 98 ? -27.724 3.761 45.852 1.00 97.44 98 LEU A C 1
ATOM 694 O O . LEU A 1 98 ? -27.021 3.822 44.851 1.00 97.44 98 LEU A O 1
ATOM 698 N N . ALA A 1 99 ? -28.936 3.202 45.830 1.00 97.62 99 ALA A N 1
ATOM 699 C CA . ALA A 1 99 ? -29.488 2.567 44.634 1.00 97.62 99 ALA A CA 1
ATOM 700 C C . ALA A 1 99 ? -29.563 3.536 43.436 1.00 97.62 99 ALA A C 1
ATOM 702 O O . ALA A 1 99 ? -29.195 3.179 42.316 1.00 97.62 99 ALA A O 1
ATOM 703 N N . ASN A 1 100 ? -29.963 4.792 43.669 1.00 96.75 100 ASN A N 1
ATOM 704 C CA . ASN A 1 100 ? -29.980 5.824 42.628 1.00 96.75 100 ASN A CA 1
ATOM 705 C C . ASN A 1 100 ? -28.572 6.275 42.201 1.00 96.75 100 ASN A C 1
ATOM 707 O O . ASN A 1 100 ? -28.377 6.673 41.052 1.00 96.75 100 ASN A O 1
ATOM 711 N N . GLN A 1 101 ? -27.584 6.264 43.100 1.00 97.75 101 GLN A N 1
ATOM 712 C CA . GLN A 1 101 ? -26.183 6.497 42.729 1.00 97.75 101 GLN A CA 1
ATOM 713 C C . GLN A 1 101 ? -25.629 5.336 41.897 1.00 97.75 101 GLN A C 1
ATOM 715 O O . GLN A 1 101 ? -25.020 5.584 40.861 1.00 97.75 101 GLN A O 1
ATOM 720 N N . THR A 1 102 ? -25.906 4.086 42.280 1.00 97.44 102 THR A N 1
ATOM 721 C CA . THR A 1 102 ? -25.510 2.893 41.520 1.00 97.44 102 THR A CA 1
ATOM 722 C C . THR A 1 102 ? -26.103 2.906 40.116 1.00 97.44 102 THR A C 1
ATOM 724 O O . THR A 1 102 ? -25.373 2.675 39.156 1.00 97.44 102 THR A O 1
ATOM 727 N N . ALA A 1 103 ? -27.392 3.230 39.966 1.00 96.56 103 ALA A N 1
ATOM 728 C CA . ALA A 1 103 ? -28.029 3.330 38.652 1.00 96.56 103 ALA A CA 1
ATOM 729 C C . ALA A 1 103 ? -27.348 4.383 37.759 1.00 96.56 103 ALA A C 1
ATOM 731 O O . ALA A 1 103 ? -27.015 4.088 36.616 1.00 96.56 103 ALA A O 1
ATOM 732 N N . ARG A 1 104 ? -27.061 5.574 38.303 1.00 97.06 104 ARG A N 1
ATOM 733 C CA . ARG A 1 104 ? -26.355 6.641 37.572 1.00 97.06 104 ARG A CA 1
ATOM 734 C C . ARG A 1 104 ? -24.938 6.238 37.169 1.00 97.06 104 ARG A C 1
ATOM 736 O O . ARG A 1 104 ? -24.578 6.387 36.010 1.00 97.06 104 ARG A O 1
ATOM 743 N N . ALA A 1 105 ? -24.168 5.660 38.089 1.00 97.25 105 ALA A N 1
ATOM 744 C CA . ALA A 1 105 ? -22.827 5.165 37.784 1.00 97.25 105 ALA A CA 1
ATOM 745 C C . ALA A 1 105 ? -22.854 4.061 36.710 1.00 97.25 105 ALA A C 1
ATOM 747 O O . ALA A 1 105 ? -21.981 4.008 35.850 1.00 97.25 105 ALA A O 1
ATOM 748 N N . THR A 1 106 ? -23.876 3.201 36.731 1.00 97.06 106 THR A N 1
ATOM 749 C CA . THR A 1 106 ? -24.071 2.155 35.714 1.00 97.06 106 THR A CA 1
ATOM 750 C C . THR A 1 106 ? -24.352 2.763 34.339 1.00 97.06 106 THR A C 1
ATOM 752 O O . THR A 1 106 ? -23.776 2.312 33.351 1.00 97.06 106 THR A O 1
ATOM 755 N N . ASP A 1 107 ? -25.177 3.812 34.274 1.00 96.25 107 ASP A N 1
ATOM 756 C CA . ASP A 1 107 ? -25.479 4.536 33.034 1.00 96.25 107 ASP A CA 1
ATOM 757 C C . ASP A 1 107 ? -24.238 5.253 32.470 1.00 96.25 107 ASP A C 1
ATOM 759 O O . ASP A 1 107 ? -23.980 5.190 31.265 1.00 96.25 107 ASP A O 1
ATOM 763 N N . ASP A 1 108 ? -23.415 5.854 33.334 1.00 97.38 108 ASP A N 1
ATOM 764 C CA . ASP A 1 108 ? -22.150 6.480 32.932 1.00 97.38 108 ASP A CA 1
ATOM 765 C C . ASP A 1 108 ? -21.167 5.452 32.349 1.00 97.38 108 ASP A C 1
ATOM 767 O O . ASP A 1 108 ? -20.544 5.701 31.311 1.00 97.38 108 ASP A O 1
ATOM 771 N N . ILE A 1 109 ? -21.040 4.274 32.973 1.00 97.12 109 ILE A N 1
ATOM 772 C CA . ILE A 1 109 ? -20.193 3.190 32.451 1.00 97.12 109 ILE A CA 1
ATOM 773 C C . ILE A 1 109 ? -20.754 2.677 31.119 1.00 97.12 109 ILE A C 1
ATOM 775 O O . ILE A 1 109 ? -19.984 2.487 30.177 1.00 97.12 109 ILE A O 1
ATOM 779 N N . ALA A 1 110 ? -22.074 2.515 30.991 1.00 97.00 110 ALA A N 1
ATOM 780 C CA . ALA A 1 110 ? -22.703 2.084 29.742 1.00 97.00 110 ALA A CA 1
ATOM 781 C C . ALA A 1 110 ? -22.384 3.044 28.584 1.00 97.00 110 ALA A C 1
ATOM 783 O O . ALA A 1 110 ? -22.022 2.601 27.493 1.00 97.00 110 ALA A O 1
ATOM 784 N N . ALA A 1 111 ? -22.406 4.358 28.833 1.00 97.19 111 ALA A N 1
ATOM 785 C CA . ALA A 1 111 ? -22.004 5.353 27.841 1.00 97.19 111 ALA A CA 1
ATOM 786 C C . ALA A 1 111 ? -20.529 5.203 27.414 1.00 97.19 111 ALA A C 1
ATOM 788 O O . ALA A 1 111 ? -20.203 5.360 26.235 1.00 97.19 111 ALA A O 1
ATOM 789 N N . LYS A 1 112 ? -19.624 4.858 28.342 1.00 96.94 112 LYS A N 1
ATOM 790 C CA . LYS A 1 112 ? -18.212 4.579 28.015 1.00 96.94 112 LYS A CA 1
ATOM 791 C C . LYS A 1 112 ? -18.049 3.302 27.194 1.00 96.94 112 LYS A C 1
ATOM 793 O O . LYS A 1 112 ? -17.277 3.307 26.238 1.00 96.94 112 LYS A O 1
ATOM 798 N N . ILE A 1 113 ? -18.790 2.243 27.516 1.00 96.88 113 ILE A N 1
ATOM 799 C CA . ILE A 1 113 ? -18.781 0.991 26.747 1.00 96.88 113 ILE A CA 1
ATOM 800 C C . ILE A 1 113 ? -19.290 1.218 25.320 1.00 96.88 113 ILE A C 1
ATOM 802 O O . ILE A 1 113 ? -18.650 0.771 24.370 1.00 96.88 113 ILE A O 1
ATOM 806 N N . ALA A 1 114 ? -20.360 1.997 25.145 1.00 95.56 114 ALA A N 1
ATOM 807 C CA . ALA A 1 114 ? -20.860 2.364 23.821 1.00 95.56 114 ALA A CA 1
ATOM 808 C C . ALA A 1 114 ? -19.815 3.143 22.995 1.00 95.56 114 ALA A C 1
ATOM 810 O O . ALA A 1 114 ? -19.649 2.891 21.798 1.00 95.56 114 ALA A O 1
ATOM 811 N N . ALA A 1 115 ? -19.067 4.054 23.631 1.00 96.38 115 ALA A N 1
ATOM 812 C CA . ALA A 1 115 ? -17.973 4.773 22.980 1.00 96.38 115 ALA A CA 1
ATOM 813 C C . ALA A 1 115 ? -16.823 3.837 22.564 1.00 96.38 115 ALA A C 1
ATOM 815 O O . ALA A 1 115 ? -16.299 3.978 21.459 1.00 96.38 115 ALA A O 1
ATOM 816 N N . ILE A 1 116 ? -16.470 2.854 23.403 1.00 95.50 116 ILE A N 1
ATOM 817 C CA . ILE A 1 116 ? -15.471 1.824 23.072 1.00 95.50 116 ILE A CA 1
ATOM 818 C C . ILE A 1 116 ? -15.933 1.006 21.864 1.00 95.50 116 ILE A C 1
ATOM 820 O O . ILE A 1 116 ? -15.197 0.913 20.890 1.00 95.50 116 ILE A O 1
ATOM 824 N N . GLN A 1 117 ? -17.166 0.489 21.867 1.00 94.69 117 GLN A N 1
ATOM 825 C CA . GLN A 1 117 ? -17.712 -0.260 20.728 1.00 94.69 117 GLN A CA 1
ATOM 826 C C . GLN A 1 117 ? -17.708 0.566 19.432 1.00 94.69 117 GLN A C 1
ATOM 828 O O . GLN A 1 117 ? -17.419 0.042 18.356 1.00 94.69 117 GLN A O 1
ATOM 833 N N . HIS A 1 118 ? -18.037 1.860 19.512 1.00 96.00 118 HIS A N 1
ATOM 834 C CA . HIS A 1 118 ? -17.973 2.745 18.353 1.00 96.00 118 HIS A CA 1
ATOM 835 C C . HIS A 1 118 ? -16.538 2.897 17.834 1.00 96.00 118 HIS A C 1
ATOM 837 O O . HIS A 1 118 ? -16.318 2.729 16.636 1.00 96.00 118 HIS A O 1
ATOM 843 N N . ALA A 1 119 ? -15.566 3.145 18.717 1.00 94.81 119 ALA A N 1
ATOM 844 C CA . ALA A 1 119 ? -14.156 3.227 18.343 1.00 94.81 119 ALA A CA 1
ATOM 845 C C . ALA A 1 119 ? -13.665 1.919 17.699 1.00 94.81 119 ALA A C 1
ATOM 847 O O . ALA A 1 119 ? -13.049 1.960 16.639 1.00 94.81 119 ALA A O 1
ATOM 848 N N . THR A 1 120 ? -14.025 0.767 18.268 1.00 95.00 120 THR A N 1
ATOM 849 C CA . THR A 1 120 ? -13.725 -0.561 17.717 1.00 95.00 120 THR A CA 1
ATOM 850 C C . THR A 1 120 ? -14.265 -0.730 16.295 1.00 95.00 120 THR A C 1
ATOM 852 O O . THR A 1 120 ? -13.525 -1.130 15.399 1.00 95.00 120 THR A O 1
ATOM 855 N N . ARG A 1 121 ? -15.536 -0.378 16.047 1.00 94.12 121 ARG A N 1
ATOM 856 C CA . ARG A 1 121 ? -16.133 -0.448 14.699 1.00 94.12 121 ARG A CA 1
ATOM 857 C C . ARG A 1 121 ? -15.415 0.461 13.701 1.00 94.12 121 ARG A C 1
ATOM 859 O O . ARG A 1 121 ? -15.182 0.052 12.566 1.00 94.12 121 ARG A O 1
ATOM 866 N N . THR A 1 122 ? -15.040 1.666 14.121 1.00 94.94 122 THR A N 1
ATOM 867 C CA . THR A 1 122 ? -14.269 2.598 13.287 1.00 94.94 122 THR A CA 1
ATOM 868 C C . THR A 1 122 ? -12.880 2.048 12.960 1.00 94.94 122 THR A C 1
ATOM 870 O O . THR A 1 122 ? -12.434 2.171 11.819 1.00 94.94 122 THR A O 1
ATOM 873 N N . THR A 1 123 ? -12.213 1.391 13.913 1.00 93.56 123 THR A N 1
ATOM 874 C CA . THR A 1 123 ? -10.928 0.711 13.682 1.00 93.56 123 THR A CA 1
ATOM 875 C C . THR A 1 123 ? -11.063 -0.396 12.639 1.00 93.56 123 THR A C 1
ATOM 877 O O . THR A 1 123 ? -10.288 -0.425 11.688 1.00 93.56 123 THR A O 1
ATOM 880 N N . VAL A 1 124 ? -12.081 -1.257 12.752 1.00 94.44 124 VAL A N 1
ATOM 881 C CA . VAL A 1 124 ? -12.337 -2.325 11.766 1.00 94.44 124 VAL A CA 1
ATOM 882 C C . VAL A 1 124 ? -12.593 -1.744 10.372 1.00 94.44 124 VAL A C 1
ATOM 884 O O . VAL A 1 124 ? -11.994 -2.195 9.399 1.00 94.44 124 VAL A O 1
ATOM 887 N N . ALA A 1 125 ? -13.418 -0.697 10.264 1.00 93.88 125 ALA A N 1
ATOM 888 C CA . ALA A 1 125 ? -13.680 -0.034 8.985 1.00 93.88 125 ALA A CA 1
ATOM 889 C C . ALA A 1 125 ? -12.416 0.607 8.380 1.00 93.88 125 ALA A C 1
ATOM 891 O O . ALA A 1 125 ? -12.189 0.525 7.176 1.00 93.88 125 ALA A O 1
ATOM 892 N N . THR A 1 126 ? -11.570 1.215 9.214 1.00 93.44 126 THR A N 1
ATOM 893 C CA . THR A 1 126 ? -10.292 1.795 8.776 1.00 93.44 126 THR A CA 1
ATOM 894 C C . THR A 1 126 ? -9.343 0.709 8.272 1.00 93.44 126 THR A C 1
ATOM 896 O O . THR A 1 126 ? -8.700 0.893 7.241 1.00 93.44 126 THR A O 1
ATOM 899 N N . ASN A 1 127 ? -9.300 -0.445 8.940 1.00 93.81 127 ASN A N 1
ATOM 900 C CA . ASN A 1 127 ? -8.485 -1.572 8.495 1.00 93.81 127 ASN A CA 1
ATOM 901 C C . ASN A 1 127 ? -8.957 -2.154 7.162 1.00 93.81 127 ASN A C 1
ATOM 903 O O . ASN A 1 127 ? -8.110 -2.485 6.339 1.00 93.81 127 ASN A O 1
ATOM 907 N N . ALA A 1 128 ? -10.265 -2.194 6.895 1.00 92.06 128 ALA A N 1
ATOM 908 C CA . ALA A 1 128 ? -10.770 -2.595 5.580 1.00 92.06 128 ALA A CA 1
ATOM 909 C C . ALA A 1 128 ? -10.244 -1.672 4.459 1.00 92.06 128 ALA A C 1
ATOM 911 O O . ALA A 1 128 ? -9.850 -2.140 3.391 1.00 92.06 128 ALA A O 1
ATOM 912 N N . SER A 1 129 ? -10.155 -0.362 4.712 1.00 93.44 129 SER A N 1
ATOM 913 C CA . SER A 1 129 ? -9.538 0.586 3.770 1.00 93.44 129 SER A CA 1
ATOM 914 C C . SER A 1 129 ? -8.029 0.359 3.602 1.00 93.44 129 SER A C 1
ATOM 916 O O . SER A 1 129 ? -7.498 0.532 2.504 1.00 93.44 129 SER A O 1
ATOM 918 N N . ILE A 1 130 ? -7.326 -0.045 4.668 1.00 91.94 130 ILE A N 1
ATOM 919 C CA . ILE A 1 130 ? -5.903 -0.417 4.599 1.00 91.94 130 ILE A CA 1
ATOM 920 C C . ILE A 1 130 ? -5.722 -1.664 3.728 1.00 91.94 130 ILE A C 1
ATOM 922 O O . ILE A 1 130 ? -4.834 -1.677 2.881 1.00 91.94 130 ILE A O 1
ATOM 926 N N . GLU A 1 131 ? -6.566 -2.684 3.885 1.00 92.38 131 GLU A N 1
ATOM 927 C CA . GLU A 1 131 ? -6.527 -3.892 3.052 1.00 92.38 131 GLU A CA 1
ATOM 928 C C . GLU A 1 131 ? -6.749 -3.573 1.569 1.00 92.38 131 GLU A C 1
ATOM 930 O O . GLU A 1 131 ? -5.989 -4.048 0.724 1.00 92.38 131 GLU A O 1
ATOM 935 N N . ALA A 1 132 ? -7.715 -2.705 1.252 1.00 93.56 132 ALA A N 1
ATOM 936 C CA . ALA A 1 132 ? -7.928 -2.231 -0.116 1.00 93.56 132 ALA A CA 1
ATOM 937 C C . ALA A 1 132 ? -6.692 -1.498 -0.669 1.00 93.56 132 ALA A C 1
ATOM 939 O O . ALA A 1 132 ? -6.241 -1.785 -1.776 1.00 93.56 132 ALA A O 1
ATOM 940 N N . THR A 1 133 ? -6.082 -0.620 0.133 1.00 93.69 133 THR A N 1
ATOM 941 C CA . THR A 1 133 ? -4.856 0.101 -0.250 1.00 93.69 133 THR A CA 1
ATOM 942 C C . THR A 1 133 ? -3.692 -0.864 -0.501 1.00 93.69 133 THR A C 1
ATOM 944 O O . THR A 1 133 ? -2.930 -0.691 -1.449 1.00 93.69 133 THR A O 1
ATOM 947 N N . VAL A 1 134 ? -3.543 -1.911 0.317 1.00 93.62 134 VAL A N 1
ATOM 948 C CA . VAL A 1 134 ? -2.511 -2.940 0.108 1.00 93.62 134 VAL A CA 1
ATOM 949 C C . VAL A 1 134 ? -2.746 -3.699 -1.199 1.00 93.62 134 VAL A C 1
ATOM 951 O O . VAL A 1 134 ? -1.783 -3.938 -1.928 1.00 93.62 134 VAL A O 1
ATOM 954 N N . ALA A 1 135 ? -3.995 -4.036 -1.527 1.00 92.50 135 ALA A N 1
ATOM 955 C CA . ALA A 1 135 ? -4.328 -4.680 -2.797 1.00 92.50 135 ALA A CA 1
ATOM 956 C C . ALA A 1 135 ? -3.977 -3.786 -4.002 1.00 92.50 135 ALA A C 1
ATOM 958 O O . ALA A 1 135 ? -3.373 -4.259 -4.965 1.00 92.50 135 ALA A O 1
ATOM 959 N N . GLU A 1 136 ? -4.262 -2.482 -3.927 1.00 95.25 136 GLU A N 1
ATOM 960 C CA . GLU A 1 136 ? -3.862 -1.515 -4.960 1.00 95.25 136 GLU A CA 1
ATOM 961 C C . GLU A 1 136 ? -2.335 -1.422 -5.112 1.00 95.25 136 GLU A C 1
ATOM 963 O O . GLU A 1 136 ? -1.818 -1.350 -6.231 1.00 95.25 136 GLU A O 1
ATOM 968 N N . VAL A 1 137 ? -1.589 -1.464 -4.001 1.00 94.50 137 VAL A N 1
ATOM 969 C CA . VAL A 1 137 ? -0.117 -1.482 -4.025 1.00 94.50 137 VAL A CA 1
ATOM 970 C C . VAL A 1 137 ? 0.407 -2.746 -4.706 1.00 94.50 137 VAL A C 1
ATOM 972 O O . VAL A 1 137 ? 1.342 -2.650 -5.500 1.00 94.50 137 VAL A O 1
ATOM 975 N N . GLN A 1 138 ? -0.196 -3.909 -4.448 1.00 92.62 138 GLN A N 1
ATOM 976 C CA . GLN A 1 138 ? 0.178 -5.166 -5.104 1.00 92.62 138 GLN A CA 1
ATOM 977 C C . GLN A 1 138 ? -0.069 -5.115 -6.613 1.00 92.62 138 GLN A C 1
ATOM 979 O O . GLN A 1 138 ? 0.833 -5.422 -7.390 1.00 92.62 138 GLN A O 1
ATOM 984 N N . GLU A 1 139 ? -1.245 -4.648 -7.039 1.00 95.06 139 GLU A N 1
ATOM 985 C CA . GLU A 1 139 ? -1.545 -4.485 -8.464 1.00 95.06 139 GLU A CA 1
ATOM 986 C C . GLU A 1 139 ? -0.564 -3.505 -9.125 1.00 95.06 139 GLU A C 1
ATOM 988 O O . GLU A 1 139 ? -0.046 -3.748 -10.218 1.00 95.06 139 GLU A O 1
ATOM 993 N N . SER A 1 140 ? -0.259 -2.393 -8.451 1.00 95.88 140 SER A N 1
ATOM 994 C CA . SER A 1 140 ? 0.709 -1.423 -8.952 1.00 95.88 140 SER A CA 1
ATOM 995 C C . SER A 1 140 ? 2.114 -2.018 -9.064 1.00 95.88 140 SER A C 1
ATOM 997 O O . SER A 1 140 ? 2.788 -1.772 -10.065 1.00 95.88 140 SER A O 1
ATOM 999 N N . ALA A 1 141 ? 2.552 -2.808 -8.082 1.00 95.31 141 ALA A N 1
ATOM 1000 C CA . ALA A 1 141 ? 3.838 -3.497 -8.115 1.00 95.31 141 ALA A CA 1
ATOM 1001 C C . ALA A 1 141 ? 3.924 -4.460 -9.308 1.00 95.31 141 ALA A C 1
ATOM 1003 O O . ALA A 1 141 ? 4.905 -4.426 -10.051 1.00 95.31 141 ALA A O 1
ATOM 1004 N N . ASP A 1 142 ? 2.866 -5.232 -9.572 1.00 94.88 142 ASP A N 1
ATOM 1005 C CA . ASP A 1 142 ? 2.800 -6.127 -10.730 1.00 94.88 142 ASP A CA 1
ATOM 1006 C C . ASP A 1 142 ? 2.866 -5.374 -12.063 1.00 94.88 142 ASP A C 1
ATOM 1008 O O . ASP A 1 142 ? 3.615 -5.762 -12.967 1.00 94.88 142 ASP A O 1
ATOM 1012 N N . ARG A 1 143 ? 2.140 -4.255 -12.191 1.00 96.56 143 ARG A N 1
ATOM 1013 C CA . ARG A 1 143 ? 2.217 -3.405 -13.391 1.00 96.56 143 ARG A CA 1
ATOM 1014 C C . ARG A 1 143 ? 3.621 -2.842 -13.595 1.00 96.56 143 ARG A C 1
ATOM 1016 O O . ARG A 1 143 ? 4.111 -2.837 -14.725 1.00 96.56 143 ARG A O 1
ATOM 1023 N N . ILE A 1 144 ? 4.279 -2.395 -12.525 1.00 95.50 144 ILE A N 1
ATOM 1024 C CA . ILE A 1 144 ? 5.657 -1.896 -12.602 1.00 95.50 144 ILE A CA 1
ATOM 1025 C C . ILE A 1 144 ? 6.606 -3.030 -12.997 1.00 95.50 144 ILE A C 1
ATOM 1027 O O . ILE A 1 144 ? 7.444 -2.830 -13.872 1.00 95.50 144 ILE A O 1
ATOM 1031 N N . ARG A 1 145 ? 6.450 -4.236 -12.439 1.00 94.06 145 ARG A N 1
ATOM 1032 C CA . ARG A 1 145 ? 7.267 -5.407 -12.790 1.00 94.06 145 ARG A CA 1
ATOM 1033 C C . ARG A 1 145 ? 7.192 -5.725 -14.286 1.00 94.06 145 ARG A C 1
ATOM 1035 O O . ARG A 1 145 ? 8.233 -5.899 -14.924 1.00 94.06 145 ARG A O 1
ATOM 1042 N N . LEU A 1 146 ? 5.981 -5.738 -14.849 1.00 95.62 146 LEU A N 1
ATOM 1043 C CA . LEU A 1 146 ? 5.755 -5.934 -16.285 1.00 95.62 146 LEU A CA 1
ATOM 1044 C C . LEU A 1 146 ? 6.379 -4.807 -17.122 1.00 95.62 146 LEU A C 1
ATOM 1046 O O . LEU A 1 146 ? 7.037 -5.073 -18.128 1.00 95.62 146 LEU A O 1
ATOM 1050 N N . ALA A 1 147 ? 6.226 -3.551 -16.696 1.00 96.31 147 ALA A N 1
ATOM 1051 C CA . ALA A 1 147 ? 6.830 -2.408 -17.378 1.00 96.31 147 ALA A CA 1
ATOM 1052 C C . ALA A 1 147 ? 8.369 -2.472 -17.365 1.00 96.31 147 ALA A C 1
ATOM 1054 O O . ALA A 1 147 ? 9.002 -2.230 -18.391 1.00 96.31 147 ALA A O 1
ATOM 1055 N N . MET A 1 1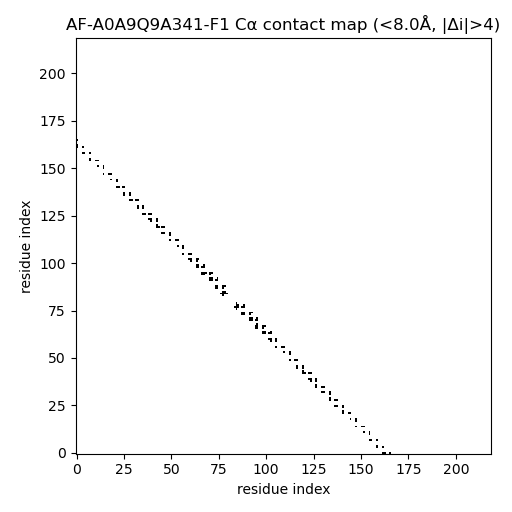48 ? 8.972 -2.861 -16.239 1.00 95.75 148 MET A N 1
ATOM 1056 C CA . MET A 1 148 ? 10.418 -3.064 -16.104 1.00 95.75 148 MET A CA 1
ATOM 1057 C C . MET A 1 148 ? 10.930 -4.185 -17.015 1.00 95.75 148 MET A C 1
ATOM 1059 O O . MET A 1 148 ? 12.003 -4.066 -17.602 1.00 95.75 148 MET A O 1
ATOM 1063 N N . GLU A 1 149 ? 10.164 -5.265 -17.183 1.00 93.62 149 GLU A N 1
ATOM 1064 C CA . GLU A 1 149 ? 10.485 -6.336 -18.135 1.00 93.62 149 GLU A CA 1
ATOM 1065 C C . GLU A 1 149 ? 10.465 -5.861 -19.585 1.00 93.62 149 GLU A C 1
ATOM 1067 O O . GLU A 1 149 ? 11.436 -6.066 -20.318 1.00 93.62 149 GLU A O 1
ATOM 1072 N N . ALA A 1 150 ? 9.421 -5.133 -19.977 1.00 95.88 150 ALA A N 1
ATOM 1073 C CA . ALA A 1 150 ? 9.352 -4.517 -21.296 1.00 95.88 150 ALA A CA 1
ATOM 1074 C C . ALA A 1 150 ? 10.506 -3.521 -21.528 1.00 95.88 150 ALA A C 1
ATOM 1076 O O . ALA A 1 150 ? 11.092 -3.477 -22.615 1.00 95.88 150 ALA A O 1
ATOM 1077 N N . GLN A 1 151 ? 10.875 -2.747 -20.505 1.00 94.50 151 GLN A N 1
ATOM 1078 C CA . GLN A 1 151 ? 11.979 -1.796 -20.586 1.00 94.50 151 GLN A CA 1
ATOM 1079 C C . GLN A 1 151 ? 13.328 -2.506 -20.752 1.00 94.50 151 GLN A C 1
ATOM 1081 O O . GLN A 1 151 ? 14.119 -2.091 -21.598 1.00 94.50 151 GLN A O 1
ATOM 1086 N N . ALA A 1 152 ? 13.570 -3.605 -20.030 1.00 94.50 152 ALA A N 1
ATOM 1087 C CA . ALA A 1 152 ? 14.783 -4.409 -20.187 1.00 94.50 152 ALA A CA 1
ATOM 1088 C C . ALA A 1 152 ? 14.919 -4.939 -21.625 1.00 94.50 152 ALA A C 1
ATOM 1090 O O . ALA A 1 152 ? 15.958 -4.745 -22.258 1.00 94.50 152 ALA A O 1
ATOM 1091 N N . HIS A 1 153 ? 13.842 -5.506 -22.184 1.00 95.00 153 HIS A N 1
ATOM 1092 C CA . HIS A 1 153 ? 13.816 -5.945 -23.583 1.00 95.00 153 HIS A CA 1
ATOM 1093 C C . HIS A 1 153 ? 14.095 -4.803 -24.564 1.00 95.00 153 HIS A C 1
ATOM 1095 O O . HIS A 1 153 ? 14.858 -4.973 -25.517 1.00 95.00 153 HIS A O 1
ATOM 1101 N N . THR A 1 154 ? 13.517 -3.628 -24.315 1.00 95.44 154 THR A N 1
ATOM 1102 C CA . THR A 1 154 ? 13.730 -2.440 -25.149 1.00 95.44 154 THR A CA 1
ATOM 1103 C C . THR A 1 154 ? 15.195 -1.997 -25.124 1.00 95.44 154 THR A C 1
ATOM 1105 O O . THR A 1 154 ? 15.765 -1.714 -26.174 1.00 95.44 154 THR A O 1
ATOM 1108 N N . VAL A 1 155 ? 15.845 -1.994 -23.956 1.00 94.12 155 VAL A N 1
ATOM 1109 C CA . VAL A 1 155 ? 17.271 -1.641 -23.830 1.00 94.12 155 VAL A CA 1
ATOM 1110 C C . VAL A 1 155 ? 18.166 -2.647 -24.561 1.00 94.12 155 VAL A C 1
ATOM 1112 O O . VAL A 1 155 ? 19.106 -2.246 -25.255 1.00 94.12 155 VAL A O 1
ATOM 1115 N N . THR A 1 156 ? 17.862 -3.945 -24.485 1.00 92.00 156 THR A N 1
ATOM 1116 C CA . THR A 1 156 ? 18.577 -4.968 -25.266 1.00 92.00 156 THR A CA 1
ATOM 1117 C C . THR A 1 156 ? 18.413 -4.745 -26.771 1.00 92.00 156 THR A C 1
ATOM 1119 O O . THR A 1 156 ? 19.400 -4.789 -27.506 1.00 92.00 156 THR A O 1
ATOM 1122 N N . ALA A 1 157 ? 17.197 -4.442 -27.235 1.00 93.88 157 ALA A N 1
ATOM 1123 C CA . ALA A 1 157 ? 16.933 -4.154 -28.644 1.00 93.88 157 ALA A CA 1
ATOM 1124 C C . ALA A 1 157 ? 17.672 -2.894 -29.130 1.00 93.88 157 ALA A C 1
ATOM 1126 O O . ALA A 1 157 ? 18.248 -2.900 -30.217 1.00 93.88 157 ALA A O 1
ATOM 1127 N N . ILE A 1 158 ? 17.721 -1.839 -28.308 1.00 90.94 158 ILE A N 1
ATOM 1128 C CA . ILE A 1 158 ? 18.495 -0.622 -28.598 1.00 90.94 158 ILE A CA 1
ATOM 1129 C C . ILE A 1 158 ? 19.982 -0.951 -28.732 1.00 90.94 158 ILE A C 1
ATOM 1131 O O . ILE A 1 158 ? 20.623 -0.497 -29.676 1.00 90.94 158 ILE A O 1
ATOM 1135 N N . THR A 1 159 ? 20.526 -1.764 -27.824 1.00 91.88 159 THR A N 1
ATOM 1136 C CA . THR A 1 159 ? 21.939 -2.171 -27.870 1.00 91.88 159 THR A CA 1
ATOM 1137 C C . THR A 1 159 ? 22.259 -2.876 -29.190 1.00 91.88 159 THR A C 1
ATOM 1139 O O . THR A 1 159 ? 23.202 -2.495 -29.879 1.00 91.88 159 THR A O 1
ATOM 1142 N N . ALA A 1 160 ? 21.412 -3.824 -29.603 1.00 91.19 160 ALA A N 1
ATOM 1143 C CA . ALA A 1 160 ? 21.568 -4.516 -30.879 1.00 91.19 160 ALA A CA 1
ATOM 1144 C C . ALA A 1 160 ? 21.471 -3.564 -32.087 1.00 91.19 160 ALA A C 1
ATOM 1146 O O . ALA A 1 160 ? 22.256 -3.672 -33.028 1.00 91.19 160 ALA A O 1
ATOM 1147 N N . ALA A 1 161 ? 20.538 -2.608 -32.067 1.00 92.69 161 ALA A N 1
ATOM 1148 C CA . ALA A 1 161 ? 20.391 -1.618 -33.134 1.00 92.69 161 ALA A CA 1
ATOM 1149 C C . ALA A 1 161 ? 21.614 -0.689 -33.247 1.00 92.69 161 ALA A C 1
ATOM 1151 O O . ALA A 1 161 ? 22.030 -0.341 -34.356 1.00 92.69 161 ALA A O 1
ATOM 1152 N N . VAL A 1 162 ? 22.219 -0.312 -32.116 1.00 92.25 162 VAL A N 1
ATOM 1153 C CA . VAL A 1 162 ? 23.457 0.480 -32.082 1.00 92.25 162 VAL A CA 1
ATOM 1154 C C . VAL A 1 162 ? 24.621 -0.299 -32.695 1.00 92.25 162 VAL A C 1
ATOM 1156 O O . VAL A 1 162 ? 25.339 0.261 -33.524 1.00 92.25 162 VAL A O 1
ATOM 1159 N N . ASP A 1 163 ? 24.776 -1.581 -32.356 1.00 90.81 163 ASP A N 1
ATOM 1160 C CA . ASP A 1 163 ? 25.827 -2.431 -32.928 1.00 90.81 163 ASP A CA 1
ATOM 1161 C C . ASP A 1 163 ? 25.664 -2.583 -34.449 1.00 90.81 163 ASP A C 1
ATOM 1163 O O . ASP A 1 163 ? 26.626 -2.418 -35.201 1.00 90.81 163 ASP A O 1
ATOM 1167 N N . GLN A 1 164 ? 24.436 -2.813 -34.928 1.00 93.50 164 GLN A N 1
ATOM 1168 C CA . GLN A 1 164 ? 24.145 -2.877 -36.367 1.00 93.50 164 GLN A CA 1
ATOM 1169 C C . GLN A 1 164 ? 24.445 -1.555 -37.083 1.00 93.50 164 GLN A C 1
ATOM 1171 O O . GLN A 1 164 ? 25.041 -1.550 -38.159 1.00 93.50 164 GLN A O 1
ATOM 1176 N N . THR A 1 165 ? 24.077 -0.426 -36.475 1.00 94.06 165 THR A N 1
ATOM 1177 C CA . THR A 1 165 ? 24.359 0.906 -37.032 1.00 94.06 165 THR A CA 1
ATOM 1178 C C . THR A 1 165 ? 25.863 1.144 -37.152 1.00 94.06 165 THR A C 1
ATOM 1180 O O . THR A 1 165 ? 26.324 1.723 -38.134 1.00 94.06 165 THR A O 1
ATOM 1183 N N . ALA A 1 166 ? 26.645 0.672 -36.183 1.00 91.00 166 ALA A N 1
ATOM 1184 C CA . ALA A 1 166 ? 28.089 0.813 -36.225 1.00 91.00 166 ALA A CA 1
ATOM 1185 C C . ALA A 1 166 ? 28.743 -0.051 -37.313 1.00 91.00 166 ALA A C 1
ATOM 1187 O O . ALA A 1 166 ? 29.624 0.440 -38.014 1.00 91.00 166 ALA A O 1
ATOM 1188 N N . LEU A 1 167 ? 28.278 -1.290 -37.504 1.00 93.94 167 LEU A N 1
ATOM 1189 C CA . LEU A 1 167 ? 28.715 -2.137 -38.622 1.00 93.94 167 LEU A CA 1
ATOM 1190 C C . LEU A 1 167 ? 28.383 -1.497 -39.979 1.00 93.94 167 LEU A C 1
ATOM 1192 O O . LEU A 1 167 ? 29.204 -1.512 -40.895 1.00 93.94 167 LEU A O 1
ATOM 1196 N N . ALA A 1 168 ? 27.201 -0.889 -40.104 1.00 96.00 168 ALA A N 1
ATOM 1197 C CA . ALA A 1 168 ? 26.815 -0.166 -41.312 1.00 96.00 168 ALA A CA 1
ATOM 1198 C C . ALA A 1 168 ? 27.704 1.065 -41.564 1.00 96.00 168 ALA A C 1
ATOM 1200 O O . ALA A 1 168 ? 28.095 1.315 -42.704 1.00 96.00 168 ALA A O 1
ATOM 1201 N N . ALA A 1 169 ? 28.058 1.814 -40.515 1.00 95.00 169 ALA A N 1
ATOM 1202 C CA . ALA A 1 169 ? 28.965 2.957 -40.619 1.00 95.00 169 ALA A CA 1
ATOM 1203 C C . ALA A 1 169 ? 30.383 2.540 -41.052 1.00 95.00 169 ALA A C 1
ATOM 1205 O O . ALA A 1 169 ? 30.986 3.210 -41.889 1.00 95.00 169 ALA A O 1
ATOM 1206 N N . ASP A 1 170 ? 30.890 1.418 -40.537 1.00 95.50 170 ASP A N 1
ATOM 1207 C CA . ASP A 1 170 ? 32.191 0.853 -40.920 1.00 95.50 170 ASP A CA 1
ATOM 1208 C C . ASP A 1 170 ? 32.211 0.426 -42.400 1.00 95.50 170 ASP A C 1
ATOM 1210 O O . ASP A 1 170 ? 33.074 0.841 -43.177 1.00 95.50 170 ASP A O 1
ATOM 1214 N N . SER A 1 171 ? 31.172 -0.290 -42.842 1.00 97.06 171 SER A N 1
ATOM 1215 C CA . SER A 1 171 ? 30.990 -0.659 -44.252 1.00 97.06 171 SER A CA 1
ATOM 1216 C C . SER A 1 171 ? 30.876 0.564 -45.175 1.00 97.06 171 SER A C 1
ATOM 1218 O O . SER A 1 171 ? 31.439 0.576 -46.276 1.00 97.06 171 SER A O 1
ATOM 1220 N N . MET A 1 172 ? 30.196 1.621 -44.724 1.00 97.19 172 MET A N 1
ATOM 1221 C CA . MET A 1 172 ? 30.105 2.882 -45.460 1.00 97.19 172 MET A CA 1
ATOM 1222 C C . MET A 1 172 ? 31.472 3.562 -45.582 1.00 97.19 172 MET A C 1
ATOM 1224 O O . MET A 1 172 ? 31.801 4.040 -46.665 1.00 97.19 172 MET A O 1
ATOM 1228 N N . SER A 1 173 ? 32.288 3.555 -44.522 1.00 97.38 173 SER A N 1
ATOM 1229 C CA . SER A 1 173 ? 33.659 4.080 -44.569 1.00 97.38 173 SER A CA 1
ATOM 1230 C C . SER A 1 173 ? 34.494 3.359 -45.628 1.00 97.38 173 SER A C 1
ATOM 1232 O O . SER A 1 173 ? 35.105 4.011 -46.472 1.00 97.38 173 SER A O 1
ATOM 1234 N N . HIS A 1 174 ? 34.444 2.024 -45.663 1.00 97.31 174 HIS A N 1
ATOM 1235 C CA . HIS A 1 174 ? 35.131 1.234 -46.690 1.00 97.31 174 HIS A CA 1
ATOM 1236 C C . HIS A 1 174 ? 34.643 1.537 -48.110 1.00 97.31 174 HIS A C 1
ATOM 1238 O O . HIS A 1 174 ? 35.439 1.607 -49.046 1.00 97.31 174 HIS A O 1
ATOM 1244 N N . THR A 1 175 ? 33.338 1.747 -48.275 1.00 97.50 175 THR A N 1
ATOM 1245 C CA . THR A 1 175 ? 32.755 2.114 -49.571 1.00 97.50 175 THR A CA 1
ATOM 1246 C C . THR A 1 175 ? 33.230 3.500 -50.017 1.00 97.50 175 THR A C 1
ATOM 1248 O O . THR A 1 175 ? 33.551 3.690 -51.187 1.00 97.50 175 THR A O 1
ATOM 1251 N N . ILE A 1 176 ? 33.329 4.463 -49.095 1.00 97.56 176 ILE A N 1
ATOM 1252 C CA . ILE A 1 176 ? 33.864 5.803 -49.374 1.00 97.56 176 ILE A CA 1
ATOM 1253 C C . ILE A 1 176 ? 35.343 5.732 -49.774 1.00 97.56 176 ILE A C 1
ATOM 1255 O O . ILE A 1 176 ? 35.739 6.399 -50.730 1.00 97.56 176 ILE A O 1
ATOM 1259 N N . ASP A 1 177 ? 36.147 4.911 -49.094 1.00 97.94 177 ASP A N 1
ATOM 1260 C CA . ASP A 1 177 ? 37.556 4.710 -49.449 1.00 97.94 177 ASP A CA 1
ATOM 1261 C C . ASP A 1 177 ? 37.709 4.107 -50.854 1.00 97.94 177 ASP A C 1
ATOM 1263 O O . ASP A 1 177 ? 38.547 4.566 -51.633 1.00 97.94 177 ASP A O 1
ATOM 1267 N N . ALA A 1 178 ? 36.858 3.140 -51.216 1.00 97.56 178 ALA A N 1
ATOM 1268 C CA . ALA A 1 178 ? 36.826 2.564 -52.559 1.00 97.56 178 ALA A CA 1
ATOM 1269 C C . ALA A 1 178 ? 36.428 3.605 -53.621 1.00 97.56 178 ALA A C 1
ATOM 1271 O O . ALA A 1 178 ? 37.149 3.787 -54.599 1.00 97.56 178 ALA A O 1
ATOM 1272 N N . ILE A 1 179 ? 35.353 4.370 -53.389 1.00 97.88 179 ILE A N 1
ATOM 1273 C CA . ILE A 1 179 ? 34.924 5.457 -54.288 1.00 97.88 179 ILE A CA 1
ATOM 1274 C C . ILE A 1 179 ? 36.044 6.483 -54.474 1.00 97.88 179 ILE A C 1
ATOM 1276 O O . ILE A 1 179 ? 36.261 6.981 -55.580 1.00 97.88 179 ILE A O 1
ATOM 1280 N N . ARG A 1 180 ? 36.771 6.816 -53.402 1.00 97.81 180 ARG A N 1
ATOM 1281 C CA . ARG A 1 180 ? 37.903 7.741 -53.468 1.00 97.81 180 ARG A CA 1
ATOM 1282 C C . ARG A 1 180 ? 39.021 7.193 -54.355 1.00 97.81 180 ARG A C 1
ATOM 1284 O O . ARG A 1 180 ? 39.559 7.958 -55.153 1.00 97.81 180 ARG A O 1
ATOM 1291 N N . ALA A 1 181 ? 39.359 5.910 -54.226 1.00 97.25 181 ALA A N 1
ATOM 1292 C CA . ALA A 1 181 ? 40.361 5.258 -55.066 1.00 97.25 181 ALA A CA 1
ATOM 1293 C C . ALA A 1 181 ? 39.931 5.227 -56.544 1.00 97.25 181 ALA A C 1
ATOM 1295 O O . ALA A 1 181 ? 40.705 5.631 -57.412 1.00 97.25 181 ALA A O 1
ATOM 1296 N N . ASP A 1 182 ? 38.679 4.860 -56.822 1.00 97.69 182 ASP A N 1
ATOM 1297 C CA . ASP A 1 182 ? 38.123 4.842 -58.180 1.00 97.69 182 ASP A CA 1
ATOM 1298 C C . AS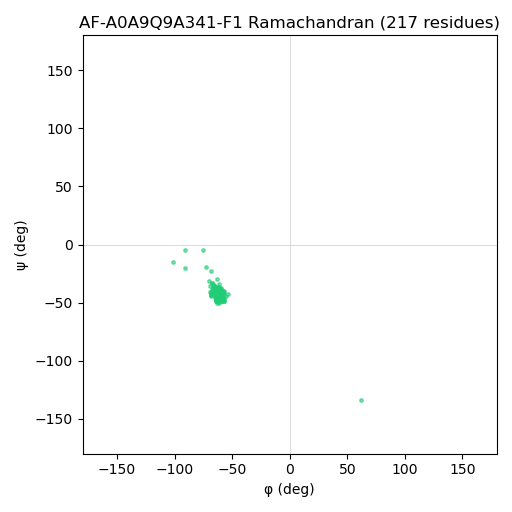P A 1 182 ? 38.119 6.243 -58.804 1.00 97.69 182 ASP A C 1
ATOM 1300 O O . ASP A 1 182 ? 38.524 6.430 -59.949 1.00 97.69 182 ASP A O 1
ATOM 1304 N N . THR A 1 183 ? 37.737 7.263 -58.030 1.00 97.44 183 THR A N 1
ATOM 1305 C CA . THR A 1 183 ? 37.747 8.661 -58.490 1.00 97.44 183 THR A CA 1
ATOM 1306 C C . THR A 1 183 ? 39.164 9.123 -58.844 1.00 97.44 183 THR A C 1
ATOM 1308 O O . THR A 1 183 ? 39.350 9.839 -59.828 1.00 97.44 183 THR A O 1
ATOM 1311 N N . GLN A 1 184 ? 40.177 8.705 -58.076 1.00 97.50 184 GLN A N 1
ATOM 1312 C CA . GLN A 1 184 ? 41.582 8.993 -58.385 1.00 97.50 184 GLN A CA 1
ATOM 1313 C C . GLN A 1 184 ? 42.052 8.280 -59.658 1.00 97.50 184 GLN A C 1
ATOM 1315 O O . GLN A 1 184 ? 42.770 8.886 -60.453 1.00 97.50 184 GLN A O 1
ATOM 1320 N N . ALA A 1 185 ? 41.632 7.031 -59.875 1.00 97.12 185 ALA A N 1
ATOM 1321 C CA . ALA A 1 185 ? 41.943 6.291 -61.095 1.00 97.12 185 ALA A CA 1
ATOM 1322 C C . ALA A 1 185 ? 41.338 6.972 -62.333 1.00 97.12 185 ALA A C 1
ATOM 1324 O O . ALA A 1 185 ? 42.058 7.261 -63.288 1.00 97.12 185 ALA A O 1
ATOM 1325 N N . VAL A 1 186 ? 40.051 7.332 -62.275 1.00 97.56 186 VAL A N 1
ATOM 1326 C CA . VAL A 1 186 ? 39.355 8.051 -63.356 1.00 97.56 186 VAL A CA 1
ATOM 1327 C C . VAL A 1 186 ? 40.017 9.399 -63.651 1.00 97.56 186 VAL A C 1
ATOM 1329 O O . VAL A 1 186 ? 40.183 9.757 -64.814 1.00 97.56 186 VAL A O 1
ATOM 1332 N N . ALA A 1 187 ? 40.437 10.147 -62.626 1.00 97.06 187 ALA A N 1
ATOM 1333 C CA . ALA A 1 187 ? 41.164 11.400 -62.830 1.00 97.06 187 ALA A CA 1
ATOM 1334 C C . ALA A 1 187 ? 42.481 11.182 -63.602 1.00 97.06 187 ALA A C 1
ATOM 1336 O O . ALA A 1 187 ? 42.759 11.912 -64.552 1.00 97.06 187 ALA A O 1
ATOM 1337 N N . GLY A 1 188 ? 43.249 10.140 -63.263 1.00 96.94 188 GLY A N 1
ATOM 1338 C CA . GLY A 1 188 ? 44.477 9.791 -63.986 1.00 96.94 188 GLY A CA 1
ATOM 1339 C C . GLY A 1 188 ? 44.237 9.329 -65.431 1.00 96.94 188 GLY A C 1
ATOM 1340 O O . GLY A 1 188 ? 45.031 9.631 -66.327 1.00 96.94 188 GLY A O 1
ATOM 1341 N N . GLU A 1 189 ? 43.128 8.633 -65.690 1.00 96.88 189 GLU A N 1
ATOM 1342 C CA . GLU A 1 189 ? 42.704 8.280 -67.051 1.00 96.88 189 GLU A CA 1
ATOM 1343 C C . GLU A 1 189 ? 42.324 9.521 -67.869 1.00 96.88 189 GLU A C 1
ATOM 1345 O O . GLU A 1 189 ? 42.712 9.623 -69.033 1.00 96.88 189 GLU A O 1
ATOM 1350 N N . ILE A 1 190 ? 41.625 10.488 -67.262 1.00 96.88 190 ILE A N 1
ATOM 1351 C CA . ILE A 1 190 ? 41.293 11.773 -67.895 1.00 96.88 190 ILE A CA 1
ATOM 1352 C C . ILE A 1 190 ? 42.565 12.551 -68.247 1.00 96.88 190 ILE A C 1
ATOM 1354 O O . ILE A 1 190 ? 42.667 13.052 -69.368 1.00 96.88 190 ILE A O 1
ATOM 1358 N N . ASP A 1 191 ? 43.546 12.616 -67.343 1.00 96.69 191 ASP A N 1
ATOM 1359 C CA . ASP A 1 191 ? 44.836 13.267 -67.609 1.00 96.69 191 ASP A CA 1
ATOM 1360 C C . ASP A 1 191 ? 45.563 12.603 -68.792 1.00 96.69 191 ASP A C 1
ATOM 1362 O O . ASP A 1 191 ? 46.058 13.279 -69.700 1.00 96.69 191 ASP A O 1
ATOM 1366 N N . SER A 1 192 ? 45.567 11.267 -68.828 1.00 96.06 192 SER A N 1
ATOM 1367 C CA . SER A 1 192 ? 46.172 10.482 -69.912 1.00 96.06 192 SER A CA 1
ATOM 1368 C C . SER A 1 192 ? 45.456 10.697 -71.250 1.00 96.06 192 SER A C 1
ATOM 1370 O O . SER A 1 192 ? 46.098 10.862 -72.290 1.00 96.06 192 SER A O 1
ATOM 1372 N N . LEU A 1 193 ? 44.122 10.743 -71.234 1.00 96.44 193 LEU A N 1
ATOM 1373 C CA . LEU A 1 193 ? 43.301 11.032 -72.407 1.00 96.44 193 LEU A CA 1
ATOM 1374 C C . LEU A 1 193 ? 43.539 12.460 -72.918 1.00 96.44 193 LEU A C 1
ATOM 1376 O O . LEU A 1 193 ? 43.658 12.671 -74.126 1.00 96.44 193 LEU A O 1
ATOM 1380 N N . GLY A 1 194 ? 43.659 13.430 -72.008 1.00 96.00 194 GLY A N 1
ATOM 1381 C CA . GLY A 1 194 ? 44.013 14.812 -72.325 1.00 96.00 194 GLY A CA 1
ATOM 1382 C C . GLY A 1 194 ? 45.368 14.917 -73.028 1.00 96.00 194 GLY A C 1
ATOM 1383 O O . GLY A 1 194 ? 45.471 15.580 -74.062 1.00 96.00 194 GLY A O 1
ATOM 1384 N N . ALA A 1 195 ? 46.383 14.202 -72.534 1.00 95.38 195 ALA A N 1
ATOM 1385 C CA . ALA A 1 195 ? 47.691 14.119 -73.186 1.00 95.38 195 ALA A CA 1
ATOM 1386 C C . ALA A 1 195 ? 47.602 13.496 -74.594 1.00 95.38 195 ALA A C 1
ATOM 1388 O O . ALA A 1 195 ? 48.182 14.030 -75.541 1.00 95.38 195 ALA A O 1
ATOM 1389 N N . GLY A 1 196 ? 46.823 12.420 -74.758 1.00 96.19 196 GLY A N 1
ATOM 1390 C CA . GLY A 1 196 ? 46.601 11.777 -76.057 1.00 96.19 196 GLY A CA 1
ATOM 1391 C C . GLY A 1 196 ? 45.920 12.691 -77.084 1.00 96.19 196 GLY A C 1
ATOM 1392 O O . GLY A 1 196 ? 46.334 12.738 -78.243 1.00 96.19 196 GLY A O 1
ATOM 1393 N N . PHE A 1 197 ? 44.915 13.473 -76.674 1.00 95.50 197 PHE A N 1
ATOM 1394 C CA . PHE A 1 197 ? 44.304 14.481 -77.549 1.00 95.50 197 PHE A CA 1
ATOM 1395 C C . PHE A 1 197 ? 45.285 15.591 -77.942 1.00 95.50 197 PHE A C 1
ATOM 1397 O O . PHE A 1 197 ? 45.243 16.045 -79.088 1.00 95.50 197 PHE A O 1
ATOM 1404 N N . GLY A 1 198 ? 46.179 15.996 -77.034 1.00 95.31 198 GLY A N 1
ATOM 1405 C CA . GLY A 1 198 ? 47.271 16.925 -77.338 1.00 95.31 198 GLY A CA 1
ATOM 1406 C C . GLY A 1 198 ? 48.181 16.400 -78.451 1.00 95.31 198 GLY A C 1
ATOM 1407 O O . GLY A 1 198 ? 48.400 17.090 -79.443 1.00 95.31 198 GLY A O 1
ATOM 1408 N N . GLU A 1 199 ? 48.614 15.140 -78.352 1.00 95.25 199 GLU A N 1
ATOM 1409 C CA . GLU A 1 199 ? 49.453 14.502 -79.377 1.00 95.25 199 GLU A CA 1
ATOM 1410 C C . GLU A 1 199 ? 48.743 14.404 -80.739 1.00 95.25 199 GLU A C 1
ATOM 1412 O O . GLU A 1 199 ? 49.337 14.675 -81.787 1.00 95.25 199 GLU A O 1
ATOM 1417 N N . VAL A 1 200 ? 47.455 14.041 -80.749 1.00 95.88 200 VAL A N 1
ATOM 1418 C CA . VAL A 1 200 ? 46.648 14.028 -81.980 1.00 95.88 200 VAL A CA 1
ATOM 1419 C C . VAL A 1 200 ? 46.562 15.432 -82.586 1.00 95.88 200 VAL A C 1
ATOM 1421 O O . VAL A 1 200 ? 46.707 15.577 -83.802 1.00 95.88 200 VAL A O 1
ATOM 1424 N N . GLY A 1 201 ? 46.372 16.462 -81.757 1.00 96.00 201 GLY A N 1
ATOM 1425 C CA . GLY A 1 201 ? 46.379 17.862 -82.178 1.00 96.00 201 GLY A CA 1
ATOM 1426 C C . GLY A 1 201 ? 47.692 18.267 -82.854 1.00 96.00 201 GLY A C 1
ATOM 1427 O O . GLY A 1 201 ? 47.666 18.819 -83.957 1.00 96.00 201 GLY A O 1
ATOM 1428 N N . ASP A 1 202 ? 48.829 17.915 -82.254 1.00 95.50 202 ASP A N 1
ATOM 1429 C CA . ASP A 1 202 ? 50.159 18.192 -82.808 1.00 95.50 202 ASP A CA 1
ATOM 1430 C C . ASP A 1 202 ? 50.376 17.491 -84.156 1.00 95.50 202 ASP A C 1
ATOM 1432 O O . ASP A 1 202 ? 50.824 18.112 -85.126 1.00 95.50 202 ASP A O 1
ATOM 1436 N N . ARG A 1 203 ? 50.001 16.208 -84.263 1.00 95.38 203 ARG A N 1
ATOM 1437 C CA . ARG A 1 203 ? 50.090 15.438 -85.518 1.00 95.38 203 ARG A CA 1
ATOM 1438 C C . ARG A 1 203 ? 49.225 16.041 -86.625 1.00 95.38 203 ARG A C 1
ATOM 1440 O O . ARG A 1 203 ? 49.665 16.115 -87.773 1.00 95.38 203 ARG A O 1
ATOM 1447 N N . LEU A 1 204 ? 48.012 16.494 -86.302 1.00 96.19 204 LEU A N 1
ATOM 1448 C CA . LEU A 1 204 ? 47.137 17.183 -87.257 1.00 96.19 204 LEU A CA 1
ATOM 1449 C C . LEU A 1 204 ? 47.731 18.527 -87.702 1.00 96.19 204 LEU A C 1
ATOM 1451 O O . LEU A 1 204 ? 47.662 18.859 -88.887 1.00 96.19 204 LEU A O 1
ATOM 1455 N N . GLY A 1 205 ? 48.357 19.273 -86.788 1.00 95.44 205 GLY A N 1
ATOM 1456 C CA . GLY A 1 205 ? 49.088 20.502 -87.106 1.00 95.44 205 GLY A CA 1
ATOM 1457 C C . GLY A 1 205 ? 50.247 20.262 -88.080 1.00 95.44 205 GLY A C 1
ATOM 1458 O O . GLY A 1 205 ? 50.380 20.976 -89.075 1.00 95.44 205 GLY A O 1
ATOM 1459 N N . GLN A 1 206 ? 51.039 19.210 -87.853 1.00 94.88 206 GLN A N 1
ATOM 1460 C CA . GLN A 1 206 ? 52.131 18.804 -88.749 1.00 94.88 206 GLN A CA 1
ATOM 1461 C C . GLN A 1 206 ? 51.630 18.347 -90.124 1.00 94.88 206 GLN A C 1
ATOM 1463 O O . GLN A 1 206 ? 52.210 18.715 -91.149 1.00 94.88 206 GLN A O 1
ATOM 1468 N N . LEU A 1 207 ? 50.544 17.569 -90.164 1.00 95.00 207 LEU A N 1
ATOM 1469 C CA . LEU A 1 207 ? 49.918 17.136 -91.412 1.00 95.00 207 LEU A CA 1
ATOM 1470 C C . LEU A 1 207 ? 49.440 18.338 -92.232 1.00 95.00 207 LEU A C 1
ATOM 1472 O O . LEU A 1 207 ? 49.697 18.398 -93.433 1.00 95.00 207 LEU A O 1
ATOM 1476 N N . ARG A 1 208 ? 48.797 19.316 -91.582 1.00 95.00 208 ARG A N 1
ATOM 1477 C CA . ARG A 1 208 ? 48.363 20.560 -92.226 1.00 95.00 208 ARG A CA 1
ATOM 1478 C C . ARG A 1 208 ? 49.543 21.346 -92.787 1.00 95.00 208 ARG A C 1
ATOM 1480 O O . ARG A 1 208 ? 49.512 21.705 -93.956 1.00 95.00 208 ARG A O 1
ATOM 1487 N N . ALA A 1 209 ? 50.597 21.547 -91.998 1.00 93.94 209 ALA A N 1
ATOM 1488 C CA . ALA A 1 209 ? 51.796 22.245 -92.459 1.00 93.94 209 ALA A CA 1
ATOM 1489 C C . ALA A 1 209 ? 52.458 21.533 -93.654 1.00 93.94 209 ALA A C 1
ATOM 1491 O O . ALA A 1 209 ? 52.908 22.177 -94.600 1.00 93.94 209 ALA A O 1
ATOM 1492 N N . SER A 1 210 ? 52.471 20.197 -93.641 1.00 93.69 210 SER A N 1
ATOM 1493 C CA . SER A 1 210 ? 52.984 19.388 -94.751 1.00 93.69 210 SER A CA 1
ATOM 1494 C C . SER A 1 210 ? 52.116 19.524 -96.005 1.00 93.69 210 SER A C 1
ATOM 1496 O O . SER A 1 210 ? 52.647 19.654 -97.106 1.00 93.69 210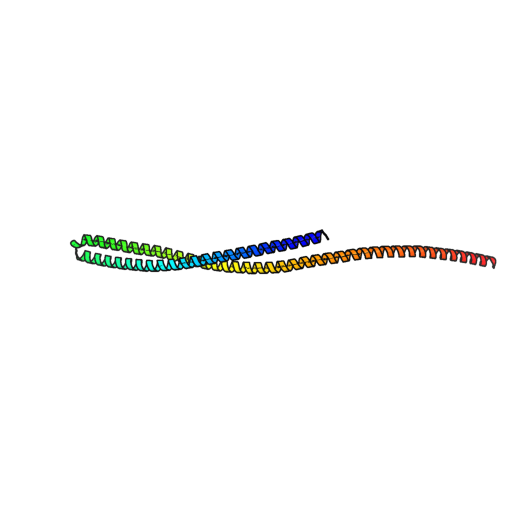 SER A O 1
ATOM 1498 N N . ALA A 1 211 ? 50.78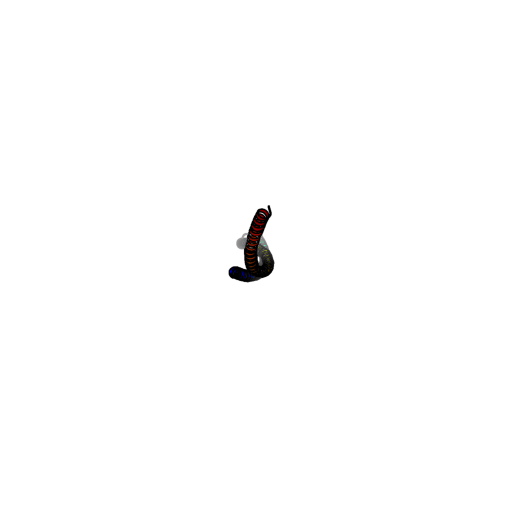9 19.534 -95.851 1.00 93.06 211 ALA A N 1
ATOM 1499 C CA . ALA A 1 211 ? 49.848 19.745 -96.947 1.00 93.06 211 ALA A CA 1
ATOM 1500 C C . ALA A 1 211 ? 49.959 21.160 -97.542 1.00 93.06 211 ALA A C 1
ATOM 1502 O O . ALA A 1 211 ? 49.989 21.296 -98.763 1.00 93.06 211 ALA A O 1
ATOM 1503 N N . ASP A 1 212 ? 50.098 22.191 -96.704 1.00 92.88 212 ASP A N 1
ATOM 1504 C CA . ASP A 1 212 ? 50.314 23.577 -97.136 1.00 92.88 212 ASP A CA 1
ATOM 1505 C C . ASP A 1 212 ? 51.643 23.707 -97.902 1.00 92.88 212 ASP A C 1
ATOM 1507 O O . ASP A 1 212 ? 51.688 24.284 -98.989 1.00 92.88 212 ASP A O 1
ATOM 1511 N N . SER A 1 213 ? 52.721 23.097 -97.392 1.00 90.94 213 SER A N 1
ATOM 1512 C CA . SER A 1 213 ? 54.022 23.065 -98.074 1.00 90.94 213 SER A CA 1
ATOM 1513 C C . SER A 1 213 ? 53.979 22.309 -99.403 1.00 90.94 213 SER A C 1
ATOM 1515 O O . SER A 1 213 ? 54.655 22.710 -100.347 1.00 90.94 213 SER A O 1
ATOM 1517 N N . PHE A 1 214 ? 53.226 21.211 -99.484 1.00 90.75 214 PHE A N 1
ATOM 1518 C CA . PHE A 1 214 ? 53.038 20.460 -100.724 1.00 90.75 214 PHE A CA 1
ATOM 1519 C C . PHE A 1 214 ? 52.218 21.265 -101.737 1.00 90.75 214 PHE A C 1
ATOM 1521 O O . PHE A 1 214 ? 52.592 21.360 -102.901 1.00 90.75 214 PHE A O 1
ATOM 1528 N N . SER A 1 215 ? 51.138 21.915 -101.298 1.00 90.44 215 SER A N 1
ATOM 1529 C CA . SER A 1 215 ? 50.353 22.798 -102.163 1.00 90.44 215 SER A CA 1
ATOM 1530 C C . SER A 1 215 ? 51.194 23.950 -102.714 1.00 90.44 215 SER A C 1
ATOM 1532 O O . SER A 1 215 ? 51.012 24.324 -103.868 1.00 90.44 215 SER A O 1
ATOM 1534 N N . ALA A 1 216 ? 52.113 24.499 -101.916 1.00 86.88 216 ALA A N 1
ATOM 1535 C CA . ALA A 1 216 ? 53.022 25.559 -102.343 1.00 86.88 216 ALA A CA 1
ATOM 1536 C C . ALA A 1 216 ? 54.138 25.084 -103.293 1.00 86.88 216 ALA A C 1
ATOM 1538 O O . ALA A 1 216 ? 54.741 25.916 -103.960 1.00 86.88 216 ALA A O 1
ATOM 1539 N N . SER A 1 217 ? 54.452 23.784 -103.344 1.00 85.62 217 SER A N 1
ATOM 1540 C CA . SER A 1 217 ? 55.479 23.250 -104.252 1.00 85.62 217 SER A CA 1
ATOM 1541 C C . SER A 1 217 ? 54.927 22.798 -105.606 1.00 85.62 217 SER A C 1
ATOM 1543 O O . SER A 1 217 ? 55.694 22.663 -106.558 1.00 85.62 217 SER A O 1
ATOM 1545 N N . VAL A 1 218 ? 53.617 22.542 -105.689 1.00 81.44 218 VAL A N 1
ATOM 1546 C CA . VAL A 1 218 ? 52.938 22.031 -106.894 1.00 81.44 218 VAL A CA 1
ATOM 1547 C C . VAL A 1 218 ? 52.183 23.133 -107.662 1.00 81.44 218 VAL A C 1
ATOM 1549 O O . VAL A 1 218 ? 51.821 22.915 -108.819 1.00 81.44 218 VAL A O 1
ATOM 1552 N N . GLY A 1 219 ? 51.955 24.302 -107.052 1.00 57.94 219 GLY A N 1
ATOM 1553 C CA . GLY A 1 219 ? 51.408 25.505 -107.703 1.00 57.94 219 GLY A CA 1
ATOM 1554 C C . GLY A 1 219 ? 52.492 26.490 -108.111 1.00 57.94 219 GLY A C 1
ATOM 1555 O O . GLY A 1 219 ? 52.343 27.088 -109.199 1.00 57.94 219 GLY A O 1
#

Secondary structure (DSSP, 8-state):
-HHHHHHHHHHHHHHHHHHHHHHHHHHHHHHHHHHHHHHHHHHHHHHHHHHHHHHHHHHHHHHHHHHHHHHHHHHHHHHHTGGGGHHHHHHHHHHHHHHHHHHHHHHHHHHHHHHHHHHHHHHHHHHHHHHHHHHHHHHHHHHHHHHHHHHHHHHHHHHHHHHHHHHHHHHHHHHHHHHHHHHHHHHHHHHHHHHHHHHHHHHHHHHHHHHHHHHHHH-

Sequence (219 aa):
MREAAQTAAGLIRAIEDARTEVDSAAAIALRASGHAGDAVRASELLSDHAQSIESILGLIRAIAGQTNLLALNATIEAARAGDAGRGFAVVAQEVKSLANQTARATDDIAAKIAAIQHATRTTVATNASIEATVAEVQESADRIRLAMEAQAHTVTAITAAVDQTALAADSMSHTIDAIRADTQAVAGEIDSLGAGFGEVGDRLGQLRASADSFSASVG

Solvent-accessible surface area (backbone atoms only — not comparable to full-atom values): 11044 Å² total; per-residue (Å²): 104,73,64,59,53,49,51,44,55,50,50,48,51,53,45,53,54,50,47,53,52,41,54,49,50,43,53,50,37,54,51,51,43,53,53,40,53,52,53,40,55,53,35,51,53,50,44,54,51,43,53,54,49,51,55,51,42,53,52,52,40,51,50,21,52,51,45,29,50,52,17,49,54,42,33,53,52,15,60,72,51,45,83,83,14,53,70,52,31,54,53,18,51,51,47,28,50,49,19,55,48,51,36,49,54,42,52,54,50,49,55,50,44,53,50,49,47,51,51,37,53,53,52,44,56,50,38,54,54,48,46,53,52,36,51,52,47,45,55,49,37,53,53,48,49,53,50,44,51,54,49,48,53,49,46,53,52,50,52,53,52,52,54,52,52,50,55,52,50,53,53,48,51,54,51,50,54,49,51,51,52,51,53,52,50,53,51,53,51,51,54,52,50,53,53,50,53,48,53,51,49,53,54,51,52,52,50,49,53,51,49,53,54,49,54,66,72,76,106

Nearest PDB structures (foldseek):
  3zx6-assembly1_A  TM=8.906E-01  e=3.437E-07  Archaeoglobus fulgidus DSM 4304
  3zx6-assembly1_B  TM=8.732E-01  e=8.456E-07  Archaeoglobus fulgidus DSM 4304
  3g67-assembly1_A  TM=6.750E-01  e=1.757E-06  Thermotoga maritima
  8c5v-assembly1_I  TM=6.390E-01  e=1.409E-05  Escherichia coli
  5xg2-assembly1_A  TM=4.461E-01  e=4.420E-01  Pyrococcus yayanosii CH1